Protein 2BE4 (pdb70)

CATH classification: 1.10.238.10 (+2 more: 1.10.238.10, 1.10.238.10)

InterPro domains:
  IPR002048 EF-hand domain [PF13202] (250-263)
  IPR002048 EF-hand domain [PF13499] (15-83)
  IPR002048 EF-hand domain [PF13499] (107-173)
  IPR002048 EF-hand domain [PS50222] (8-43)
  IPR002048 EF-hand domain [PS50222] (101-136)
  IPR002048 EF-hand domain [PS50222] (145-180)
  IPR002048 EF-hand domain [PS50222] (193-228)
  IPR002048 EF-hand domain [SM00054] (12-40)
  IPR002048 EF-hand domain [SM00054] (105-133)
  IPR002048 EF-hand domain [SM00054] (149-177)
  IPR002048 EF-hand domain [SM00054] (197-225)
  IPR002048 EF-hand domain [SM00054] (240-269)
  IPR011992 EF-hand domain pair [SSF47473] (11-181)
  IPR011992 EF-hand domain pair [SSF47473] (183-265)
  IPR018247 EF-Hand 1, calcium-binding site [PS00018] (21-33)
  IPR018247 EF-Hand 1, calcium-binding site [PS00018] (114-126)
  IPR018247 EF-Hand 1, calcium-binding site [PS00018] (158-170)
  IPR018247 EF-Hand 1, calcium-binding site [PS00018] (206-218)
  IPR018247 EF-Hand 1, calcium-binding site [PS00018] (250-262)
  IPR035798 Secretagogin, EF-hand domain [cd16178] (13-269)

Secondary structure (DSSP, 8-state):
----PPPHHHHHHHHHHH-TT--SEEEGGGHHHHHH--TTTSTTS---HHHHHHHHHH--HHHHT--SEEEHHHHH----HHHHHHHHHHHHS----TTT--HHHHH-TT--SEEEGGGHHHHHHHHHHHTT----HHHHHHHHH---S-SS-SSEEEHHHHGGGS--SS-SSTT---HHHHHHHHHHHHHHHHHH-TT--SEEETHHHHHHHH---SSSS--HHHHHHHHHHHHHHH--TT-EEEHHHHHHHTT-----

Nearest PDB structures (foldseek):
  2q4u-assembly1_A  TM=9.893E-01  e=2.284E-36  Danio rerio
  8bav-assembly2_C  TM=3.144E-01  e=1.930E-22  Homo sapiens
  8ban-assembly1_D  TM=3.054E-01  e=3.529E-20  Mus musculus
  8ban-assembly2_C  TM=3.093E-01  e=1.085E-19  Mus musculus
  6fie-assembly1_B  TM=4.957E-01  e=8.965E-12  Homo sapiens

Sequence (260 aa):
SAFANLDAAGFLQIWQHFDADDNGYIEGKELDDFFRHLKKLQPKDKITDERVQQIKKSFSAYDATFDGRLQIEELANILPQEENFLLIFRREAPLDNSVEFKIWRKYDADSSGYISAAELKNFLKDLFLQHKKKIPPNKLDEYTDAKIFDKNKDGRLDLNDLARILALQENFLLQFKDASSQVERKRDFEKIFAHYDVSRTGALEGPEVDGFVKDELVRPSISGGDLDKFRECLLTHCDNKDGKIQKSELALCLGLKHKP

GO terms:
  GO:0021522 spinal cord motor neuron differentiation (P, IMP)
  GO:0007420 brain development (P, IMP)

Solvent-accessible surface area: 15066 Å² total

Radius of gyration: 20.5 Å; Cα contacts (8 Å, |Δi|>4): 268; chains: 1; bounding box: 49×47×47 Å

Structure (mmCIF, N/CA/C/O backbone):
data_2BE4
#
_entry.id   2BE4
#
_cell.length_a   47.884
_cell.length_b   52.748
_cell.length_c   114.364
_cell.angle_alpha   90.00
_cell.angle_beta   90.00
_cell.angle_gamma   90.00
#
_symmetry.space_group_name_H-M   'P 21 21 21'
#
loop_
_entity.id
_entity.type
_entity.pdbx_description
1 polymer 'hypothetical protein LOC449832'
2 water water
#
loop_
_atom_site.group_PDB
_atom_site.id
_atom_site.type_symbol
_atom_site.label_atom_id
_atom_site.label_alt_id
_atom_site.label_comp_id
_atom_site.label_asym_id
_atom_site.label_entity_id
_atom_site.label_seq_id
_atom_site.pdbx_PDB_ins_code
_atom_site.Cartn_x
_atom_site.Cartn_y
_atom_site.Cartn_z
_atom_site.occupancy
_atom_site.B_iso_or_equiv
_atom_site.auth_seq_id
_atom_site.auth_comp_id
_atom_site.auth_asym_id
_atom_site.auth_atom_id
_atom_site.pdbx_PDB_model_num
ATOM 1 N N . SER A 1 3 ? -6.862 5.176 20.364 1.00 52.45 3 SER A N 1
ATOM 2 C CA . SER A 1 3 ? -6.339 4.345 19.228 1.00 50.46 3 SER A CA 1
ATOM 3 C C . SER A 1 3 ? -6.036 2.890 19.627 1.00 47.88 3 SER A C 1
ATOM 4 O O . SER A 1 3 ? -6.575 1.964 19.032 1.00 44.93 3 SER A O 1
ATOM 7 N N . ALA A 1 4 ? -5.157 2.689 20.612 1.00 46.90 4 ALA A N 1
ATOM 8 C CA . ALA A 1 4 ? -4.850 1.332 21.085 1.00 45.00 4 ALA A CA 1
ATOM 9 C C . ALA A 1 4 ? -6.077 0.651 21.717 1.00 43.19 4 ALA A C 1
ATOM 10 O O . ALA A 1 4 ? -6.996 1.323 22.252 1.00 41.90 4 ALA A O 1
ATOM 12 N N . PHE A 1 5 ? -6.096 -0.679 21.616 1.00 40.63 5 PHE A N 1
ATOM 13 C CA . PHE A 1 5 ? -7.090 -1.465 22.283 1.00 40.00 5 PHE A CA 1
ATOM 14 C C . PHE A 1 5 ? -6.973 -1.294 23.804 1.00 41.74 5 PHE A C 1
ATOM 15 O O . PHE A 1 5 ? -5.886 -1.328 24.356 1.00 40.85 5 PHE A O 1
ATOM 23 N N . ALA A 1 6 ? -8.108 -1.140 24.470 1.00 42.84 6 ALA A N 1
ATOM 24 C CA . ALA A 1 6 ? -8.139 -1.089 25.928 1.00 42.42 6 ALA A CA 1
ATOM 25 C C . ALA A 1 6 ? -9.274 -1.982 26.446 1.00 38.81 6 ALA A C 1
ATOM 26 O O . ALA A 1 6 ? -10.355 -1.999 25.894 1.00 39.12 6 ALA A O 1
ATOM 28 N N . ASN A 1 7 ? -8.991 -2.793 27.446 1.00 40.28 7 ASN A N 1
ATOM 29 C CA . ASN A 1 7 ? -10.060 -3.511 28.170 1.00 41.46 7 ASN A CA 1
ATOM 30 C C . ASN A 1 7 ? -10.527 -2.717 29.381 1.00 35.46 7 ASN A C 1
ATOM 31 O O . ASN A 1 7 ? -9.774 -2.010 29.963 1.00 31.43 7 ASN A O 1
ATOM 36 N N . LEU A 1 8 ? -11.798 -2.835 29.699 1.00 36.74 8 LEU A N 1
ATOM 37 C CA . LEU A 1 8 ? -12.356 -2.412 30.972 1.00 36.74 8 LEU A CA 1
ATOM 38 C C . LEU A 1 8 ? -11.554 -3.023 32.136 1.00 35.42 8 LEU A C 1
ATOM 39 O O . LEU A 1 8 ? -11.104 -4.166 32.071 1.00 37.64 8 LEU A O 1
ATOM 44 N N . ASP A 1 9 ? -11.257 -2.226 33.149 1.00 34.57 9 ASP A N 1
ATOM 45 C CA . ASP A 1 9 ? -10.772 -2.764 34.379 1.00 31.16 9 ASP A CA 1
ATOM 46 C C . ASP A 1 9 ? -11.993 -2.986 35.318 1.00 32.86 9 ASP A C 1
ATOM 47 O O . ASP A 1 9 ? -13.136 -2.621 34.981 1.00 32.99 9 ASP A O 1
ATOM 52 N N . ALA A 1 10 ? -11.771 -3.615 36.475 1.00 33.67 10 ALA A N 1
ATOM 53 C CA . ALA A 1 10 ? -12.852 -3.905 37.445 1.00 33.91 10 ALA A CA 1
ATOM 54 C C . ALA A 1 10 ? -13.526 -2.611 37.919 1.00 31.76 10 ALA A C 1
ATOM 55 O O . ALA A 1 10 ? -14.725 -2.535 38.020 1.00 31.31 10 ALA A O 1
ATOM 57 N N . ALA A 1 11 ? -12.744 -1.584 38.192 1.00 32.06 11 ALA A N 1
ATOM 58 C CA . ALA A 1 11 ? -13.326 -0.300 38.607 1.00 32.83 11 ALA A CA 1
ATOM 59 C C . ALA A 1 11 ? -14.330 0.251 37.581 1.00 31.34 11 ALA A C 1
ATOM 60 O O . ALA A 1 11 ? -15.476 0.591 37.917 1.00 30.16 11 ALA A O 1
ATOM 62 N N . GLY A 1 12 ? -13.906 0.322 36.328 1.00 29.60 12 GLY A N 1
ATOM 63 C CA . GLY A 1 12 ? -14.791 0.789 35.260 1.00 29.93 12 GLY A CA 1
ATOM 64 C C . GLY A 1 12 ? -15.985 -0.101 35.001 1.00 31.18 12 GLY A C 1
ATOM 65 O O . GLY A 1 12 ? -17.089 0.379 34.760 1.00 33.75 12 GLY A O 1
ATOM 66 N N . PHE A 1 13 ? -15.776 -1.418 35.007 1.00 31.34 13 PHE A N 1
ATOM 67 C CA . PHE A 1 13 ? -16.869 -2.370 34.900 1.00 31.64 13 PHE A CA 1
ATOM 68 C C . PHE A 1 13 ? -17.923 -2.109 35.988 1.00 32.05 13 PHE A C 1
ATOM 69 O O . PHE A 1 13 ? -19.162 -2.079 35.699 1.00 32.50 13 PHE A O 1
ATOM 77 N N . LEU A 1 14 ? -17.466 -1.969 37.242 1.00 30.41 14 LEU A N 1
ATOM 78 C CA . LEU A 1 14 ? -18.414 -1.687 38.326 1.00 31.78 14 LEU A CA 1
ATOM 79 C C . LEU A 1 14 ? -19.167 -0.350 38.214 1.00 33.87 14 LEU A C 1
ATOM 80 O O . LEU A 1 14 ? -20.357 -0.281 38.558 1.00 32.93 14 LEU A O 1
ATOM 85 N N . GLN A 1 15 ? -18.483 0.710 37.784 1.00 35.95 15 GLN A N 1
ATOM 86 C CA . GLN A 1 15 ? -19.150 2.025 37.504 1.00 38.07 15 GLN A CA 1
ATOM 87 C C . GLN A 1 15 ? -20.310 1.884 36.541 1.00 35.20 15 GLN A C 1
ATOM 88 O O . GLN A 1 15 ? -21.409 2.393 36.803 1.00 36.12 15 GLN A O 1
ATOM 94 N N . ILE A 1 16 ? -20.084 1.149 35.457 1.00 34.37 16 ILE A N 1
ATOM 95 C CA . ILE A 1 16 ? -21.150 0.879 34.477 1.00 33.74 16 ILE A CA 1
ATOM 96 C C . ILE A 1 16 ? -22.221 -0.041 35.024 1.00 33.42 16 ILE A C 1
ATOM 97 O O . ILE A 1 16 ? -23.389 0.243 34.837 1.00 32.83 16 ILE A O 1
ATOM 102 N N . TRP A 1 17 ? -21.813 -1.165 35.640 1.00 33.06 17 TRP A N 1
ATOM 103 C CA . TRP A 1 17 ? -22.729 -2.122 36.245 1.00 34.64 17 TRP A CA 1
ATOM 104 C C . TRP A 1 17 ? -23.746 -1.479 37.185 1.00 35.01 17 TRP A C 1
ATOM 105 O O . TRP A 1 17 ? -24.933 -1.798 37.155 1.00 35.50 17 TRP A O 1
ATOM 116 N N . GLN A 1 18 ? -23.279 -0.537 37.990 1.00 36.91 18 GLN A N 1
ATOM 117 C CA . GLN A 1 18 ? -24.093 0.157 38.981 1.00 37.62 18 GLN A CA 1
ATOM 118 C C . GLN A 1 18 ? -25.193 0.992 38.375 1.00 38.19 18 GLN A C 1
ATOM 119 O O . GLN A 1 18 ? -26.236 1.214 39.009 1.00 38.31 18 GLN A O 1
ATOM 125 N N . HIS A 1 19 ? -24.97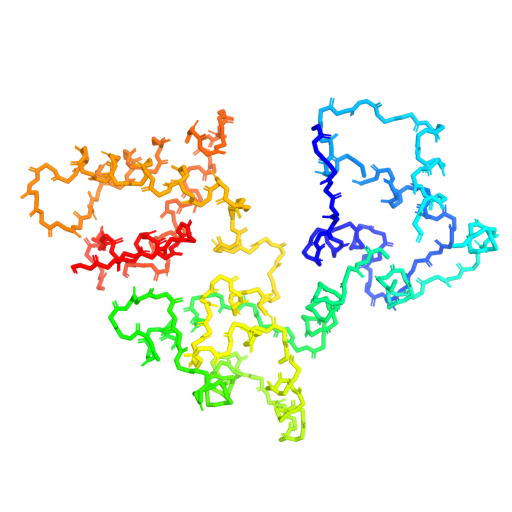6 1.413 37.131 1.00 37.14 19 HIS A N 1
ATOM 126 C CA . HIS A 1 19 ? -25.928 2.249 36.436 1.00 35.27 19 HIS A CA 1
ATOM 127 C C . HIS A 1 19 ? -27.119 1.370 36.105 1.00 36.63 19 HIS A C 1
ATOM 128 O O . HIS A 1 19 ? -28.260 1.768 36.263 1.00 40.03 19 HIS A O 1
ATOM 135 N N . PHE A 1 20 ? -26.834 0.136 35.710 1.00 36.89 20 PHE A N 1
ATOM 136 C CA . PHE A 1 20 ? -27.853 -0.844 35.344 1.00 35.48 20 PHE A CA 1
ATOM 137 C C . PHE A 1 20 ? -28.452 -1.633 36.521 1.00 35.86 20 PHE A C 1
ATOM 138 O O . PHE A 1 20 ? -29.567 -2.125 36.429 1.00 38.14 20 PHE A O 1
ATOM 146 N N . ASP A 1 21 ? -27.702 -1.783 37.606 1.00 35.38 21 ASP A N 1
ATOM 147 C CA . ASP A 1 21 ? -28.135 -2.601 38.729 1.00 34.67 21 ASP A CA 1
ATOM 148 C C . ASP A 1 21 ? -28.036 -1.705 39.967 1.00 36.04 21 ASP A C 1
ATOM 149 O O . ASP A 1 21 ? -27.259 -1.965 40.872 1.00 34.71 21 ASP A O 1
ATOM 154 N N . ALA A 1 22 ? -28.835 -0.636 39.983 1.00 37.89 22 ALA A N 1
ATOM 155 C CA . ALA A 1 22 ? -28.802 0.340 41.079 1.00 40.21 22 ALA A CA 1
ATOM 156 C C . ALA A 1 22 ? -29.113 -0.249 42.464 1.00 42.49 22 ALA A C 1
ATOM 157 O O . ALA A 1 22 ? -28.569 0.212 43.463 1.00 41.46 22 ALA A O 1
ATOM 159 N N . ASP A 1 23 ? -29.973 -1.276 42.510 1.00 43.08 23 ASP A N 1
ATOM 160 C CA . ASP A 1 23 ? -30.337 -1.953 43.756 1.00 41.72 23 ASP A CA 1
ATOM 161 C C . ASP A 1 23 ? -29.374 -3.055 44.174 1.00 39.53 23 ASP A C 1
ATOM 162 O O . ASP A 1 23 ? -29.609 -3.731 45.161 1.00 38.22 23 ASP A O 1
ATOM 167 N N . ASP A 1 24 ? -28.289 -3.222 43.428 1.00 38.55 24 ASP A N 1
ATOM 168 C CA . ASP A 1 24 ? -27.321 -4.285 43.671 1.00 38.78 24 ASP A CA 1
ATOM 169 C C . ASP A 1 24 ? -27.972 -5.656 43.823 1.00 38.75 24 ASP A C 1
ATOM 170 O O . ASP A 1 24 ? -27.704 -6.412 44.769 1.00 36.57 24 ASP A O 1
ATOM 175 N N . ASN A 1 25 ? -28.870 -5.978 42.884 1.00 38.64 25 ASN A N 1
ATOM 176 C CA . ASN A 1 25 ? -29.433 -7.318 42.820 1.00 35.44 25 ASN A CA 1
ATOM 177 C C . ASN A 1 25 ? -28.344 -8.331 42.400 1.00 32.51 25 ASN A C 1
ATOM 178 O O . ASN A 1 25 ? -28.495 -9.502 42.616 1.00 29.27 25 ASN A O 1
ATOM 183 N N . GLY A 1 26 ? -27.244 -7.879 41.794 1.00 34.02 26 GLY A N 1
ATOM 184 C CA . GLY A 1 26 ? -26.236 -8.826 41.278 1.00 33.34 26 GLY A CA 1
ATOM 185 C C . GLY A 1 26 ? -26.479 -9.416 39.879 1.00 33.89 26 GLY A C 1
ATOM 186 O O . GLY A 1 26 ? -25.781 -10.350 39.472 1.00 33.77 26 GLY A O 1
ATOM 187 N N . TYR A 1 27 ? -27.487 -8.897 39.172 1.00 33.55 27 TYR A N 1
ATOM 188 C CA . TYR A 1 27 ? -27.776 -9.261 37.789 1.00 32.95 27 TYR A CA 1
ATOM 189 C C . TYR A 1 27 ? -28.264 -8.054 37.031 1.00 34.40 27 TYR A C 1
ATOM 190 O O . TYR A 1 27 ? -28.680 -7.053 37.650 1.00 33.51 27 TYR A O 1
ATOM 199 N N . ILE A 1 28 ? -28.192 -8.169 35.698 1.00 32.62 28 ILE A N 1
ATOM 200 C CA . ILE A 1 28 ? -28.898 -7.288 34.757 1.00 36.67 28 ILE A CA 1
ATOM 201 C C . ILE A 1 28 ? -29.697 -8.172 33.757 1.00 36.94 28 ILE A C 1
ATOM 202 O O . ILE A 1 28 ? -29.499 -9.382 33.694 1.00 33.42 28 ILE A O 1
ATOM 207 N N . GLU A 1 29 ? -30.642 -7.579 33.038 1.00 38.88 29 GLU A N 1
ATOM 208 C CA . GLU A 1 29 ? -31.443 -8.350 32.108 1.00 41.03 29 GLU A CA 1
ATOM 209 C C . GLU A 1 29 ? -30.672 -8.340 30.799 1.00 40.04 29 GLU A C 1
ATOM 210 O O . GLU A 1 29 ? -29.910 -7.405 30.531 1.00 37.02 29 GLU A O 1
ATOM 216 N N . GLY A 1 30 ? -30.822 -9.400 30.007 1.00 40.70 30 GLY A N 1
ATOM 217 C CA . GLY A 1 30 ? -30.081 -9.510 28.753 1.00 40.19 30 GLY A CA 1
ATOM 218 C C . GLY A 1 30 ? -30.400 -8.364 27.805 1.00 40.87 30 GLY A C 1
ATOM 219 O O . GLY A 1 30 ? -29.548 -7.980 27.021 1.00 42.00 30 GLY A O 1
ATOM 220 N N . LYS A 1 31 ? -31.608 -7.804 27.881 1.00 39.49 31 LYS A N 1
ATOM 221 C CA . LYS A 1 31 ? -31.960 -6.631 27.059 1.00 41.27 31 LYS A CA 1
ATOM 222 C C . LYS A 1 31 ? -31.064 -5.374 27.216 1.00 40.92 31 LYS A C 1
ATOM 223 O O . LYS A 1 31 ? -30.959 -4.558 26.284 1.00 39.71 31 LYS A O 1
ATOM 229 N N . GLU A 1 32 ? -30.468 -5.208 28.403 1.00 39.89 32 GLU A N 1
ATOM 230 C CA . GLU A 1 32 ? -29.618 -4.056 28.773 1.00 41.10 32 GLU A CA 1
ATOM 231 C C . GLU A 1 32 ? -28.196 -4.245 28.299 1.00 39.59 32 GLU A C 1
ATOM 232 O O . GLU A 1 32 ? -27.330 -3.403 28.540 1.00 38.65 32 GLU A O 1
ATOM 238 N N . LEU A 1 33 ? -27.955 -5.372 27.644 1.00 38.99 33 LEU A N 1
ATOM 239 C CA . LEU A 1 33 ? -26.606 -5.742 27.295 1.00 40.89 33 LEU A CA 1
ATOM 240 C C . LEU A 1 33 ? -26.035 -4.858 26.168 1.00 37.85 33 LEU A C 1
ATOM 241 O O . LEU A 1 33 ? -24.881 -4.474 26.239 1.00 38.42 33 LEU A O 1
ATOM 246 N N . ASP A 1 34 ? -26.841 -4.497 25.180 1.00 36.09 34 ASP A N 1
ATOM 247 C CA . ASP A 1 34 ? -26.403 -3.529 24.157 1.00 38.71 34 ASP A CA 1
ATOM 248 C C . ASP A 1 34 ? -25.913 -2.202 24.807 1.00 39.55 34 ASP A C 1
ATOM 249 O O . ASP A 1 34 ? -24.807 -1.705 24.516 1.00 39.14 34 ASP A O 1
ATOM 254 N N . ASP A 1 35 ? -26.753 -1.649 25.683 1.00 37.00 35 ASP A N 1
ATOM 255 C CA . ASP A 1 35 ? -26.464 -0.397 26.350 1.00 36.59 35 ASP A CA 1
ATOM 256 C C . ASP A 1 35 ? -25.229 -0.514 27.254 1.00 35.68 35 ASP A C 1
ATOM 257 O O . ASP A 1 35 ? -24.461 0.442 27.360 1.00 36.30 35 ASP A O 1
ATOM 262 N N . PHE A 1 36 ? -25.010 -1.684 27.861 1.00 32.51 36 PHE A N 1
ATOM 263 C CA . PHE A 1 36 ? -23.847 -1.896 28.708 1.00 34.74 36 PHE A CA 1
ATOM 264 C C . PHE A 1 36 ? -22.588 -1.735 27.855 1.00 35.45 36 PHE A C 1
ATOM 265 O O . PHE A 1 36 ? -21.624 -1.071 28.278 1.00 35.00 36 PHE A O 1
ATOM 273 N N . PHE A 1 37 ? -22.616 -2.338 26.656 1.00 33.07 37 PHE A N 1
ATOM 274 C CA . PHE A 1 37 ? -21.505 -2.224 25.697 1.00 35.71 37 PHE A CA 1
ATOM 275 C C . PHE A 1 37 ? -21.294 -0.805 25.132 1.00 34.77 37 PHE A C 1
ATOM 276 O O . PHE A 1 37 ? -20.171 -0.401 24.887 1.00 33.60 37 PHE A O 1
ATOM 284 N N . ARG A 1 38 ? -22.387 -0.076 24.943 1.00 35.52 38 ARG A N 1
ATOM 285 C CA . ARG A 1 38 ? -22.339 1.303 24.485 1.00 36.91 38 ARG A CA 1
ATOM 286 C C . ARG A 1 38 ? -21.668 2.183 25.536 1.00 35.11 38 ARG A C 1
ATOM 287 O O . ARG A 1 38 ? -20.816 3.001 25.196 1.00 34.03 38 ARG A O 1
ATOM 295 N N . HIS A 1 39 ? -22.065 2.023 26.798 1.00 34.71 39 HIS A N 1
ATOM 296 C CA . HIS A 1 39 ? -21.360 2.666 27.924 1.00 36.03 39 HIS A CA 1
ATOM 297 C C . HIS A 1 39 ? -19.890 2.325 27.963 1.00 34.87 39 HIS A C 1
ATOM 298 O O . HIS A 1 39 ? -19.073 3.175 28.209 1.00 36.45 39 HIS A O 1
ATOM 313 N N . LEU A 1 41 ? -17.824 1.297 25.521 1.00 34.93 41 LEU A N 1
ATOM 314 C CA . LEU A 1 41 ? -17.163 2.010 24.408 1.00 36.55 41 LEU A CA 1
ATOM 315 C C . LEU A 1 41 ? -16.968 3.521 24.639 1.00 37.59 41 LEU A C 1
ATOM 316 O O . LEU A 1 41 ? -15.926 4.095 24.276 1.00 37.52 41 LEU A O 1
ATOM 321 N N . LYS A 1 42 ? -17.970 4.180 25.227 1.00 36.45 42 LYS A N 1
ATOM 322 C CA . LYS A 1 42 ? -17.847 5.587 25.563 1.00 35.94 42 LYS A CA 1
ATOM 323 C C . LYS A 1 42 ? -16.777 5.795 26.661 1.00 36.71 42 LYS A C 1
ATOM 324 O O . LYS A 1 42 ? -16.028 6.754 26.613 1.00 37.24 42 LYS A O 1
ATOM 330 N N . LYS A 1 43 ? -16.706 4.896 27.640 1.00 37.40 43 LYS A N 1
ATOM 331 C CA . LYS A 1 43 ? -15.695 4.973 28.695 1.00 38.71 43 LYS A CA 1
ATOM 332 C C . LYS A 1 43 ? -14.262 4.769 28.158 1.00 38.81 43 LYS A C 1
ATOM 333 O O . LYS A 1 43 ? -13.352 5.542 28.488 1.00 38.16 43 LYS A O 1
ATOM 339 N N . LEU A 1 44 ? -14.070 3.744 27.329 1.00 36.04 44 LEU A N 1
ATOM 340 C CA . LEU A 1 44 ? -12.742 3.384 26.819 1.00 36.42 44 LEU A CA 1
ATOM 341 C C . LEU A 1 44 ? -12.268 4.211 25.637 1.00 37.49 44 LEU A C 1
ATOM 342 O O . LEU A 1 44 ? -11.046 4.445 25.467 1.00 37.07 44 LEU A O 1
ATOM 347 N N . GLN A 1 45 ? -13.222 4.599 24.783 1.00 36.19 45 GLN A N 1
ATOM 348 C CA . GLN A 1 45 ? -12.922 5.364 23.572 1.00 37.53 45 GLN A CA 1
ATOM 349 C C . GLN A 1 45 ? -13.754 6.649 23.568 1.00 37.17 45 GLN A C 1
ATOM 350 O O . GLN A 1 45 ? -14.632 6.822 22.719 1.00 36.42 45 GLN A O 1
ATOM 356 N N . PRO A 1 46 ? -13.462 7.541 24.527 1.00 37.14 46 PRO A N 1
ATOM 357 C CA . PRO A 1 46 ? -14.205 8.758 24.883 1.00 39.70 46 PRO A CA 1
ATOM 358 C C . PRO A 1 46 ? -14.454 9.710 23.729 1.00 41.38 46 PRO A C 1
ATOM 359 O O . PRO A 1 46 ? -15.429 10.449 23.791 1.00 41.65 46 PRO A O 1
ATOM 363 N N . LYS A 1 47 ? -13.571 9.712 22.719 1.00 41.71 47 LYS A N 1
ATOM 364 C CA . LYS A 1 47 ? -13.679 10.628 21.587 1.00 41.90 47 LYS A CA 1
ATOM 365 C C . LYS A 1 47 ? -14.217 9.904 20.354 1.00 42.09 47 LYS A C 1
ATOM 366 O O . LYS A 1 47 ? -14.268 10.469 19.279 1.00 42.41 47 LYS A O 1
ATOM 372 N N . ASP A 1 48 ? -14.610 8.656 20.499 1.00 42.61 48 ASP A N 1
ATOM 373 C CA . ASP A 1 48 ? -15.138 7.933 19.347 1.00 44.42 48 ASP A CA 1
ATOM 374 C C . ASP A 1 48 ? -16.626 8.158 19.281 1.00 43.89 48 ASP A C 1
ATOM 375 O O . ASP A 1 48 ? -17.275 8.271 20.321 1.00 43.80 48 ASP A O 1
ATOM 380 N N . LYS A 1 49 ? -17.154 8.222 18.065 1.00 43.81 49 LYS A N 1
ATOM 381 C CA . LYS A 1 49 ? -18.587 8.333 17.837 1.00 44.18 49 LYS A CA 1
ATOM 382 C C . LYS A 1 49 ? -19.116 6.911 17.658 1.00 45.40 49 LYS A C 1
ATOM 383 O O . LYS A 1 49 ? -18.861 6.287 16.648 1.00 47.41 49 LYS A O 1
ATOM 389 N N . ILE A 1 50 ? -19.838 6.418 18.655 1.00 46.19 50 ILE A N 1
ATOM 390 C CA . ILE A 1 50 ? -20.265 4.999 18.759 1.00 46.88 50 ILE A CA 1
ATOM 391 C C . ILE A 1 50 ? -21.584 4.790 18.004 1.00 45.56 50 ILE A C 1
ATOM 392 O O . ILE A 1 50 ? -22.556 5.469 18.320 1.00 48.66 50 ILE A O 1
ATOM 397 N N . THR A 1 51 ? -21.635 3.899 17.008 1.00 40.83 51 THR A N 1
ATOM 398 C CA . THR A 1 51 ? -22.891 3.652 16.260 1.00 36.54 51 THR A CA 1
ATOM 399 C C . THR A 1 51 ? -23.511 2.362 16.782 1.00 36.41 51 THR A C 1
ATOM 400 O O . THR A 1 51 ? -22.878 1.637 17.522 1.00 34.22 51 THR A O 1
ATOM 404 N N . ASP A 1 52 ? -24.732 2.059 16.348 1.00 36.44 52 ASP A N 1
ATOM 405 C CA . ASP A 1 52 ? -25.402 0.809 16.741 1.00 36.04 52 ASP A CA 1
ATOM 406 C C . ASP A 1 52 ? -24.615 -0.373 16.228 1.00 32.87 52 ASP A C 1
ATOM 407 O O . ASP A 1 52 ? -24.385 -1.308 16.953 1.00 29.61 52 ASP A O 1
ATOM 412 N N . GLU A 1 53 ? -24.189 -0.306 14.974 1.00 33.76 53 GLU A N 1
ATOM 413 C CA . GLU A 1 53 ? -23.455 -1.390 14.327 1.00 33.51 53 GLU A CA 1
ATOM 414 C C . GLU A 1 53 ? -22.134 -1.698 15.038 1.00 32.55 53 GLU A C 1
ATOM 415 O O . GLU A 1 53 ? -21.753 -2.851 15.187 1.00 32.36 53 GLU A O 1
ATOM 421 N N . ARG A 1 54 ? -21.410 -0.661 15.443 1.00 31.82 54 ARG A N 1
ATOM 422 C CA . ARG A 1 54 ? -20.224 -0.842 16.270 1.00 31.04 54 ARG A CA 1
ATOM 423 C C . ARG A 1 54 ? -20.524 -1.535 17.641 1.00 30.83 54 ARG A C 1
ATOM 424 O O . ARG A 1 54 ? -19.757 -2.368 18.108 1.00 29.61 54 ARG A O 1
ATOM 432 N N . VAL A 1 55 ? -21.631 -1.177 18.300 1.00 31.44 55 VAL A N 1
ATOM 433 C CA . VAL A 1 55 ? -21.964 -1.798 19.594 1.00 30.31 55 VAL A CA 1
ATOM 434 C C . VAL A 1 55 ? -22.191 -3.292 19.354 1.00 30.06 55 VAL A C 1
ATOM 435 O O . VAL A 1 55 ? -21.699 -4.102 20.105 1.00 32.50 55 VAL A O 1
ATOM 439 N N . GLN A 1 56 ? -22.929 -3.670 18.301 1.00 31.25 56 GLN A N 1
ATOM 440 C CA . GLN A 1 56 ? -23.122 -5.113 17.962 1.00 30.81 56 GLN A CA 1
ATOM 441 C C . GLN A 1 56 ? -21.819 -5.867 17.660 1.00 29.85 56 GLN A C 1
ATOM 442 O O . GLN A 1 56 ? -21.594 -6.999 18.125 1.00 31.50 56 GLN A O 1
ATOM 448 N N . GLN A 1 57 ? -20.961 -5.254 16.861 1.00 30.41 57 GLN A N 1
ATOM 449 C CA . GLN A 1 57 ? -19.717 -5.886 16.450 1.00 29.45 57 GLN A CA 1
ATOM 450 C C . GLN A 1 57 ? -18.820 -6.078 17.711 1.00 31.08 57 GLN A C 1
ATOM 451 O O . GLN A 1 57 ? -18.184 -7.120 17.876 1.00 28.86 57 GLN A O 1
ATOM 457 N N . ILE A 1 58 ? -18.804 -5.094 18.615 1.00 32.79 58 ILE A N 1
ATOM 458 C CA . ILE A 1 58 ? -17.897 -5.189 19.755 1.00 33.69 58 ILE A CA 1
ATOM 459 C C . ILE A 1 58 ? -18.489 -6.164 20.772 1.00 33.71 58 ILE A C 1
ATOM 460 O O . ILE A 1 58 ? -17.759 -7.015 21.304 1.00 32.12 58 ILE A O 1
ATOM 465 N N . LYS A 1 59 ? -19.803 -6.072 20.983 1.00 33.98 59 LYS A N 1
ATOM 466 C CA . LYS A 1 59 ? -20.495 -7.038 21.820 1.00 33.71 59 LYS A CA 1
ATOM 467 C C . LYS A 1 59 ? -20.245 -8.484 21.405 1.00 32.16 59 LYS A C 1
ATOM 468 O O . LYS A 1 59 ? -19.889 -9.347 22.263 1.00 34.63 59 LYS A O 1
ATOM 474 N N . LYS A 1 60 ? -20.444 -8.790 20.117 1.00 32.44 60 LYS A N 1
ATOM 475 C CA . LYS A 1 60 ? -20.107 -10.117 19.591 1.00 32.34 60 LYS A CA 1
ATOM 476 C C . LYS A 1 60 ? -18.652 -10.531 19.737 1.00 33.68 60 LYS A C 1
ATOM 477 O O . LYS A 1 60 ? -18.369 -11.720 19.890 1.00 33.58 60 LYS A O 1
ATOM 483 N N . SER A 1 61 ? -17.729 -9.577 19.714 1.00 34.56 61 SER A N 1
ATOM 484 C CA . SER A 1 61 ? -16.298 -9.893 19.926 1.00 36.37 61 SER A CA 1
ATOM 485 C C . SER A 1 61 ? -15.964 -10.374 21.343 1.00 38.65 61 SER A C 1
ATOM 486 O O . SER A 1 61 ? -14.913 -11.017 21.529 1.00 40.74 61 SER A O 1
ATOM 489 N N . PHE A 1 62 ? -16.857 -10.122 22.317 1.00 38.69 62 PHE A N 1
ATOM 490 C CA . PHE A 1 62 ? -16.609 -10.481 23.744 1.00 38.95 62 PHE A CA 1
ATOM 491 C C . PHE A 1 62 ? -17.228 -11.801 24.223 1.00 40.80 62 PHE A C 1
ATOM 492 O O . PHE A 1 62 ? -16.906 -12.307 25.309 1.00 40.88 62 PHE A O 1
ATOM 508 N N . SER A 1 64 ? -19.364 -15.809 22.940 1.00 40.23 64 SER A N 1
ATOM 509 C CA . SER A 1 64 ? -19.682 -16.770 21.893 1.00 40.01 64 SER A CA 1
ATOM 510 C C . SER A 1 64 ? -20.884 -16.271 21.066 1.00 38.90 64 SER A C 1
ATOM 511 O O . SER A 1 64 ? -21.659 -15.416 21.535 1.00 38.04 64 SER A O 1
ATOM 514 N N . ALA A 1 65 ? -21.018 -16.793 19.848 1.00 38.68 65 ALA A N 1
ATOM 515 C CA . ALA A 1 65 ? -22.222 -16.616 19.024 1.00 40.46 65 ALA A CA 1
ATOM 516 C C . ALA A 1 65 ? -23.493 -16.806 19.877 1.00 41.84 65 ALA A C 1
ATOM 517 O O . ALA A 1 65 ? -24.281 -15.870 20.105 1.00 41.73 65 ALA A O 1
ATOM 519 N N . TYR A 1 66 ? -23.640 -18.028 20.376 1.00 42.62 66 TYR A N 1
ATOM 520 C CA . TYR A 1 66 ? -24.696 -18.413 21.295 1.00 42.01 66 TYR A CA 1
ATOM 521 C C . TYR A 1 66 ? -24.945 -17.396 22.439 1.00 42.68 66 TYR A C 1
ATOM 522 O O . TYR A 1 66 ? -26.083 -17.018 22.672 1.00 43.88 66 TYR A O 1
ATOM 531 N N . ASP A 1 67 ? -23.906 -16.935 23.135 1.00 44.08 67 ASP A N 1
ATOM 532 C CA . ASP A 1 67 ? -24.099 -15.956 24.226 1.00 46.29 67 ASP A CA 1
ATOM 533 C C . ASP A 1 67 ? -24.708 -14.620 23.802 1.00 47.19 67 ASP A C 1
ATOM 534 O O . ASP A 1 67 ? -25.357 -13.940 24.611 1.00 44.69 67 ASP A O 1
ATOM 539 N N . ALA A 1 68 ? -24.445 -14.236 22.551 1.00 48.55 68 ALA A N 1
ATOM 540 C CA . ALA A 1 68 ? -24.985 -13.018 21.962 1.00 51.54 68 ALA A CA 1
ATOM 541 C C . ALA A 1 68 ? -26.518 -13.118 21.822 1.00 53.52 68 ALA A C 1
ATOM 542 O O . ALA A 1 68 ? -27.220 -12.106 21.935 1.00 55.43 68 ALA A O 1
ATOM 544 N N . THR A 1 69 ? -27.013 -14.341 21.613 1.00 53.53 69 THR A N 1
ATOM 545 C CA . THR A 1 69 ? -28.449 -14.632 21.480 1.00 55.04 69 THR A CA 1
ATOM 546 C C . THR A 1 69 ? -29.211 -14.669 22.818 1.00 55.33 69 THR A C 1
ATOM 547 O O . THR A 1 69 ? -30.440 -14.660 22.821 1.00 55.65 69 THR A O 1
ATOM 551 N N . PHE A 1 70 ? -28.488 -14.709 23.941 1.00 55.14 70 PHE A N 1
ATOM 552 C CA . PHE A 1 70 ? -29.101 -14.920 25.260 1.00 55.98 70 PHE A CA 1
ATOM 553 C C . PHE A 1 70 ? -30.048 -13.795 25.695 1.00 56.26 70 PHE A C 1
ATOM 554 O O . PHE A 1 70 ? -29.721 -12.621 25.624 1.00 55.70 70 PHE A O 1
ATOM 562 N N . ASP A 1 71 ? -31.227 -14.177 26.157 1.00 56.96 71 ASP A N 1
ATOM 563 C CA . ASP A 1 71 ? -32.233 -13.201 26.528 1.00 56.81 71 ASP A CA 1
ATOM 564 C C . ASP A 1 71 ? -32.210 -12.835 28.025 1.00 54.93 71 ASP A C 1
ATOM 565 O O . ASP A 1 71 ? -32.247 -11.656 28.359 1.00 55.52 71 ASP A O 1
ATOM 570 N N . GLY A 1 72 ? -32.163 -13.840 28.905 1.00 51.87 72 GLY A N 1
ATOM 571 C CA . GLY A 1 72 ? -32.448 -13.668 30.349 1.00 48.13 72 GLY A CA 1
ATOM 572 C C . GLY A 1 72 ? -31.455 -12.908 31.225 1.00 43.71 72 GLY A C 1
ATOM 573 O O . GLY A 1 72 ? -30.600 -12.175 30.722 1.00 44.60 72 GLY A O 1
ATOM 574 N N . ARG A 1 73 ? -31.573 -13.098 32.542 1.00 40.38 73 ARG A N 1
ATOM 575 C CA . ARG A 1 73 ? -30.708 -12.432 33.517 1.00 38.90 73 ARG A CA 1
ATOM 576 C C . ARG A 1 73 ? -29.296 -12.906 33.344 1.00 38.14 73 ARG A C 1
ATOM 577 O O . ARG A 1 73 ? -29.041 -14.119 33.230 1.00 38.68 73 ARG A O 1
ATOM 585 N N . LEU A 1 74 ? -28.400 -11.936 33.318 1.00 34.94 74 LEU A N 1
ATOM 586 C CA . LEU A 1 74 ? -26.985 -12.171 33.398 1.00 35.12 74 LEU A CA 1
ATOM 587 C C . LEU A 1 74 ? -26.497 -11.694 34.775 1.00 33.77 74 LEU A C 1
ATOM 588 O O . LEU A 1 74 ? -26.536 -10.511 35.088 1.00 32.24 74 LEU A O 1
ATOM 593 N N . GLN A 1 75 ? -26.045 -12.647 35.578 1.00 32.88 75 GLN A N 1
ATOM 594 C CA . GLN A 1 75 ? -25.416 -12.373 36.860 1.00 32.11 75 GLN A CA 1
ATOM 595 C C . GLN A 1 75 ? -24.111 -11.650 36.670 1.00 31.79 75 GLN A C 1
ATOM 596 O O . GLN A 1 75 ? -23.439 -11.859 35.657 1.00 31.41 75 GLN A O 1
ATOM 602 N N . ILE A 1 76 ? -23.730 -10.824 37.648 1.00 29.81 76 ILE A N 1
ATOM 603 C CA . ILE A 1 76 ? -22.491 -10.064 37.546 1.00 32.16 76 ILE A CA 1
ATOM 604 C C . ILE A 1 76 ? -21.288 -10.940 37.182 1.00 31.57 76 ILE A C 1
ATOM 605 O O . ILE A 1 76 ? -20.498 -10.592 36.282 1.00 30.99 76 ILE A O 1
ATOM 610 N N . GLU A 1 77 ? -21.149 -12.074 37.856 1.00 31.08 77 GLU A N 1
ATOM 611 C CA . GLU A 1 77 ? -19.997 -12.977 37.637 1.00 32.56 77 GLU A CA 1
ATOM 612 C C . GLU A 1 77 ? -19.940 -13.496 36.197 1.00 33.22 77 GLU A C 1
ATOM 613 O O . GLU A 1 77 ? -18.833 -13.692 35.644 1.00 33.29 77 GLU A O 1
ATOM 619 N N . GLU A 1 78 ? -21.124 -13.717 35.602 1.00 33.30 78 GLU A N 1
ATOM 620 C CA . GLU A 1 78 ? -21.271 -14.169 34.186 1.00 36.62 78 GLU A CA 1
ATOM 621 C C . GLU A 1 78 ? -20.771 -13.150 33.207 1.00 35.59 78 GLU A C 1
ATOM 622 O O . GLU A 1 78 ? -19.952 -13.459 32.344 1.00 34.74 78 GLU A O 1
ATOM 628 N N . LEU A 1 79 ? -21.178 -11.889 33.388 1.00 35.89 79 LEU A N 1
ATOM 629 C CA . LEU A 1 79 ? -20.714 -10.858 32.482 1.00 36.26 79 LEU A CA 1
ATOM 630 C C . LEU A 1 79 ? -19.210 -10.564 32.724 1.00 37.62 79 LEU A C 1
ATOM 631 O O . LEU A 1 79 ? -18.418 -10.353 31.781 1.00 37.21 79 LEU A O 1
ATOM 636 N N . ALA A 1 80 ? -18.808 -10.551 33.988 1.00 35.08 80 ALA A N 1
ATOM 637 C CA . ALA A 1 80 ? -17.394 -10.344 34.331 1.00 33.64 80 ALA A CA 1
ATOM 638 C C . ALA A 1 80 ? -16.477 -11.375 33.677 1.00 34.80 80 ALA A C 1
ATOM 639 O O . ALA A 1 80 ? -15.412 -11.039 33.144 1.00 34.96 80 ALA A O 1
ATOM 641 N N . ASN A 1 81 ? -16.888 -12.635 33.748 1.00 35.01 81 ASN A N 1
ATOM 642 C CA . ASN A 1 81 ? -16.198 -13.734 33.084 1.00 36.42 81 ASN A CA 1
ATOM 643 C C . ASN A 1 81 ? -16.011 -13.550 31.565 1.00 36.77 81 ASN A C 1
ATOM 644 O O . ASN A 1 81 ? -15.016 -14.005 31.025 1.00 36.82 81 ASN A O 1
ATOM 657 N N . ILE A 1 83 ? -15.979 -10.375 29.990 1.00 39.95 83 ILE A N 1
ATOM 658 C CA . ILE A 1 83 ? -15.292 -9.114 29.709 1.00 43.01 83 ILE A CA 1
ATOM 659 C C . ILE A 1 83 ? -13.955 -8.956 30.408 1.00 41.04 83 ILE A C 1
ATOM 660 O O . ILE A 1 83 ? -13.019 -8.434 29.820 1.00 42.69 83 ILE A O 1
ATOM 665 N N . LEU A 1 84 ? -13.849 -9.409 31.650 1.00 37.26 84 LEU A N 1
ATOM 666 C CA . LEU A 1 84 ? -12.655 -9.079 32.427 1.00 36.86 84 LEU A CA 1
ATOM 667 C C . LEU A 1 84 ? -11.592 -10.158 32.373 1.00 40.41 84 LEU A C 1
ATOM 668 O O . LEU A 1 84 ? -11.892 -11.340 32.477 1.00 41.86 84 LEU A O 1
ATOM 673 N N . PRO A 1 85 ? -10.330 -9.745 32.221 1.00 40.33 85 PRO A N 1
ATOM 674 C CA . PRO A 1 85 ? -9.261 -10.674 32.451 1.00 41.97 85 PRO A CA 1
ATOM 675 C C . PRO A 1 85 ? -9.253 -11.160 33.915 1.00 42.16 85 PRO A C 1
ATOM 676 O O . PRO A 1 85 ? -9.853 -10.518 34.795 1.00 40.19 85 PRO A O 1
ATOM 680 N N . GLN A 1 86 ? -8.615 -12.304 34.140 1.00 42.28 86 GLN A N 1
ATOM 681 C CA . GLN A 1 86 ? -8.534 -12.975 35.448 1.00 43.64 86 GLN A CA 1
ATOM 682 C C . GLN A 1 86 ? -8.259 -12.059 36.606 1.00 41.32 86 GLN A C 1
ATOM 683 O O . GLN A 1 86 ? -8.961 -12.091 37.611 1.00 41.57 86 GLN A O 1
ATOM 689 N N . GLU A 1 87 ? -7.216 -11.248 36.482 1.00 40.06 87 GLU A N 1
ATOM 690 C CA . GLU A 1 87 ? -6.799 -10.386 37.567 1.00 40.37 87 GLU A CA 1
ATOM 691 C C . GLU A 1 87 ? -7.893 -9.393 37.924 1.00 36.01 87 GLU A C 1
ATOM 692 O O . GLU A 1 87 ? -8.121 -9.126 39.084 1.00 34.43 87 GLU A O 1
ATOM 698 N N . GLU A 1 88 ? -8.532 -8.824 36.905 1.00 33.65 88 GLU A N 1
ATOM 699 C CA . GLU A 1 88 ? -9.531 -7.782 37.135 1.00 31.19 88 GLU A CA 1
ATOM 700 C C . GLU A 1 88 ? -10.805 -8.447 37.659 1.00 28.85 88 GLU A C 1
ATOM 701 O O . GLU A 1 88 ? -11.486 -7.914 38.539 1.00 29.11 88 GLU A O 1
ATOM 707 N N . ASN A 1 89 ? -11.079 -9.637 37.144 1.00 27.44 89 ASN A N 1
ATOM 708 C CA . ASN A 1 89 ? -12.200 -10.450 37.591 1.00 28.84 89 ASN A CA 1
ATOM 709 C C . ASN A 1 89 ? -12.069 -10.727 39.065 1.00 31.65 89 ASN A C 1
ATOM 710 O O . ASN A 1 89 ? -13.002 -10.528 39.843 1.00 30.83 89 ASN A O 1
ATOM 715 N N . PHE A 1 90 ? -10.876 -11.122 39.482 1.00 32.33 90 PHE A N 1
ATOM 716 C CA . PHE A 1 90 ? -10.671 -11.322 40.890 1.00 30.58 90 PHE A CA 1
ATOM 717 C C . PHE A 1 90 ? -10.902 -10.093 41.748 1.00 32.29 90 PHE A C 1
ATOM 718 O O . PHE A 1 90 ? -11.527 -10.155 42.841 1.00 33.36 90 PHE A O 1
ATOM 726 N N . LEU A 1 91 ? -10.359 -8.961 41.307 1.00 31.77 91 LEU A N 1
ATOM 727 C CA . LEU A 1 91 ? -10.557 -7.698 42.023 1.00 31.49 91 LEU A CA 1
ATOM 728 C C . LEU A 1 91 ? -12.039 -7.290 42.099 1.00 32.10 91 LEU A C 1
ATOM 729 O O . LEU A 1 91 ? -12.457 -6.772 43.113 1.00 33.50 91 LEU A O 1
ATOM 734 N N . LEU A 1 92 ? -12.799 -7.451 41.005 1.00 30.17 92 LEU A N 1
ATOM 735 C CA . LEU A 1 92 ? -14.230 -7.131 41.051 1.00 29.38 92 LEU A CA 1
ATOM 736 C C . LEU A 1 92 ? -14.904 -7.919 42.163 1.00 29.10 92 LEU A C 1
ATOM 737 O O . LEU A 1 92 ? -15.656 -7.349 42.983 1.00 27.86 92 LEU A O 1
ATOM 742 N N . ILE A 1 93 ? -14.673 -9.221 42.165 1.00 29.44 93 ILE A N 1
ATOM 743 C CA . ILE A 1 93 ? -15.301 -10.126 43.164 1.00 32.98 93 ILE A CA 1
ATOM 744 C C . ILE A 1 93 ? -14.873 -9.862 44.601 1.00 34.63 93 ILE A C 1
ATOM 745 O O . ILE A 1 93 ? -15.710 -9.841 45.483 1.00 34.56 93 ILE A O 1
ATOM 750 N N . PHE A 1 94 ? -13.568 -9.673 44.817 1.00 34.42 94 PHE A N 1
ATOM 751 C CA . PHE A 1 94 ? -13.013 -9.361 46.123 1.00 34.10 94 PHE A CA 1
ATOM 752 C C . PHE A 1 94 ? -13.602 -8.075 46.655 1.00 33.91 94 PHE A C 1
ATOM 753 O O . PHE A 1 94 ? -13.973 -8.016 47.826 1.00 33.74 94 PHE A O 1
ATOM 761 N N . ARG A 1 95 ? -13.689 -7.039 45.807 1.00 32.76 95 ARG A N 1
ATOM 762 C CA . ARG A 1 95 ? -14.195 -5.734 46.268 1.00 32.48 95 ARG A CA 1
ATOM 763 C C . ARG A 1 95 ? -15.671 -5.830 46.676 1.00 33.51 95 ARG A C 1
ATOM 764 O O . ARG A 1 95 ? -16.098 -5.160 47.604 1.00 31.88 95 ARG A O 1
ATOM 772 N N . ARG A 1 96 ? -16.420 -6.690 45.986 1.00 31.38 96 ARG A N 1
ATOM 773 C CA . ARG A 1 96 ? -17.820 -6.938 46.342 1.00 34.66 96 ARG A CA 1
ATOM 774 C C . ARG A 1 96 ? -17.993 -7.779 47.632 1.00 34.97 96 ARG A C 1
ATOM 775 O O . ARG A 1 96 ? -18.865 -7.505 48.440 1.00 34.69 96 ARG A O 1
ATOM 783 N N . GLU A 1 97 ? -17.151 -8.782 47.826 1.00 37.32 97 GLU A N 1
ATOM 784 C CA . GLU A 1 97 ? -17.304 -9.614 49.007 1.00 39.14 97 GLU A CA 1
ATOM 785 C C . GLU A 1 97 ? -16.583 -9.133 50.251 1.00 37.10 97 GLU A C 1
ATOM 786 O O . GLU A 1 97 ? -16.987 -9.451 51.340 1.00 38.34 97 GLU A O 1
ATOM 792 N N . ALA A 1 98 ? -15.548 -8.329 50.092 1.00 36.11 98 ALA A N 1
ATOM 793 C CA . ALA A 1 98 ? -14.809 -7.816 51.245 1.00 35.95 98 ALA A CA 1
ATOM 794 C C . ALA A 1 98 ? -14.496 -6.345 50.965 1.00 35.30 98 ALA A C 1
ATOM 795 O O . ALA A 1 98 ? -13.321 -6.010 50.708 1.00 35.42 98 ALA A O 1
ATOM 797 N N . PRO A 1 99 ? -15.536 -5.467 50.957 1.00 35.29 99 PRO A N 1
ATOM 798 C CA . PRO A 1 99 ? -15.223 -4.086 50.584 1.00 35.89 99 PRO A CA 1
ATOM 799 C C . PRO A 1 99 ? -14.342 -3.396 51.630 1.00 37.10 99 PRO A C 1
ATOM 800 O O . PRO A 1 99 ? -14.611 -3.460 52.833 1.00 36.94 99 PRO A O 1
ATOM 804 N N . LEU A 1 100 ? -13.250 -2.807 51.139 1.00 36.74 100 LEU A N 1
ATOM 805 C CA . LEU A 1 100 ? -12.314 -2.046 51.923 1.00 36.13 100 LEU A CA 1
ATOM 806 C C . LEU A 1 100 ? -12.291 -0.629 51.322 1.00 35.60 100 LEU A C 1
ATOM 807 O O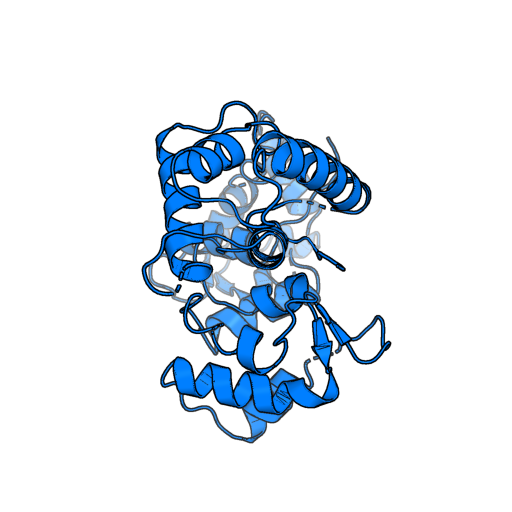 . LEU A 1 100 ? -11.688 -0.378 50.264 1.00 33.95 100 LEU A O 1
ATOM 812 N N . ASP A 1 101 ? -12.939 0.308 51.987 1.00 35.62 101 ASP A N 1
ATOM 813 C CA . ASP A 1 101 ? -13.185 1.614 51.335 1.00 36.74 101 ASP A CA 1
ATOM 814 C C . ASP A 1 101 ? -12.414 2.775 51.927 1.00 35.37 1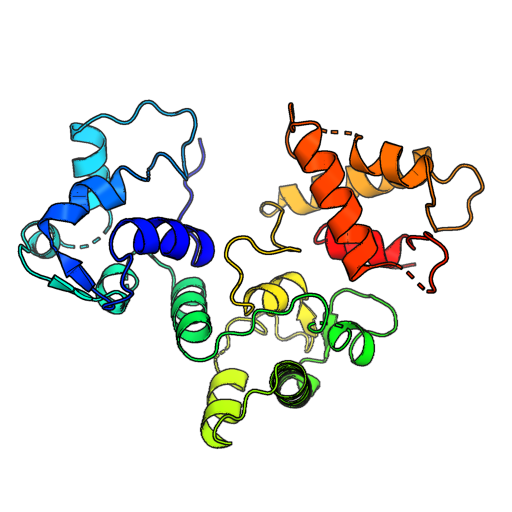01 ASP A C 1
ATOM 815 O O . ASP A 1 101 ? -12.685 3.925 51.588 1.00 36.24 101 ASP A O 1
ATOM 820 N N . ASN A 1 102 ? -11.443 2.495 52.799 1.00 33.90 102 ASN A N 1
ATOM 821 C CA . ASN A 1 102 ? -10.749 3.589 53.488 1.00 34.19 102 ASN A CA 1
ATOM 822 C C . ASN A 1 102 ? -9.287 3.696 53.020 1.00 33.76 102 ASN A C 1
ATOM 823 O O . ASN A 1 102 ? -8.383 2.992 53.529 1.00 32.84 102 ASN A O 1
ATOM 828 N N . SER A 1 103 ? -9.039 4.574 52.050 1.00 33.29 103 SER A N 1
ATOM 829 C CA . SER A 1 103 ? -7.693 4.682 51.517 1.00 33.68 103 SER A CA 1
ATOM 830 C C . SER A 1 103 ? -6.736 5.394 52.508 1.00 33.49 103 SER A C 1
ATOM 831 O O . SER A 1 103 ? -5.506 5.265 52.414 1.00 35.89 103 SER A O 1
ATOM 834 N N . VAL A 1 104 ? -7.288 6.160 53.439 1.00 32.98 104 VAL A N 1
ATOM 835 C CA . VAL A 1 104 ? -6.448 6.876 54.414 1.00 30.97 104 VAL A CA 1
ATOM 836 C C . VAL A 1 104 ? -5.864 5.827 55.343 1.00 31.38 104 VAL A C 1
ATOM 837 O O . VAL A 1 104 ? -4.648 5.830 55.598 1.00 34.95 104 VAL A O 1
ATOM 841 N N . GLU A 1 105 ? -6.716 4.929 55.854 1.00 32.98 105 GLU A N 1
ATOM 842 C CA . GLU A 1 105 ? -6.230 3.777 56.694 1.00 35.37 105 GLU A CA 1
ATOM 843 C C . GLU A 1 105 ? -5.310 2.822 55.914 1.00 35.74 105 GLU A C 1
ATOM 844 O O . GLU A 1 105 ? -4.299 2.341 56.443 1.00 38.22 105 GLU A O 1
ATOM 850 N N . PHE A 1 106 ? -5.650 2.532 54.656 1.00 35.57 106 PHE A N 1
ATOM 851 C CA . PHE A 1 106 ? -4.719 1.813 53.798 1.00 34.11 106 PHE A CA 1
ATOM 852 C C . PHE A 1 106 ? -3.323 2.440 53.778 1.00 31.95 106 PHE A C 1
ATOM 853 O O . PHE A 1 106 ? -2.322 1.763 53.934 1.00 32.84 106 PHE A O 1
ATOM 869 N N . LYS A 1 108 ? -1.867 4.510 55.937 1.00 35.81 108 LYS A N 1
ATOM 870 C CA . LYS A 1 108 ? -1.306 4.325 57.285 1.00 38.29 108 LYS A CA 1
ATOM 871 C C . LYS A 1 108 ? -0.629 2.942 57.513 1.00 36.03 108 LYS A C 1
ATOM 872 O O . LYS A 1 108 ? 0.472 2.871 58.028 1.00 36.52 108 LYS A O 1
ATOM 878 N N . ILE A 1 109 ? -1.320 1.868 57.123 1.00 35.79 109 ILE A N 1
ATOM 879 C CA . ILE A 1 109 ? -0.831 0.469 57.179 1.00 34.87 109 ILE A CA 1
ATOM 880 C C . ILE A 1 109 ? 0.294 0.314 56.159 1.00 34.78 109 ILE A C 1
ATOM 881 O O . ILE A 1 109 ? 1.335 -0.278 56.463 1.00 38.21 109 ILE A O 1
ATOM 886 N N . TRP A 1 110 ? 0.126 0.891 54.977 1.00 32.38 110 TRP A N 1
ATOM 887 C CA . TRP A 1 110 ? 1.233 0.837 53.974 1.00 34.58 110 TRP A CA 1
ATOM 888 C C . TRP A 1 110 ? 2.531 1.320 54.585 1.00 35.47 110 TRP A C 1
ATOM 889 O O . TRP A 1 110 ? 3.553 0.653 54.459 1.00 34.10 110 TRP A O 1
ATOM 900 N N . ARG A 1 111 ? 2.475 2.469 55.280 1.00 38.24 111 ARG A N 1
ATOM 901 C CA . ARG A 1 111 ? 3.662 3.070 55.860 1.00 37.94 111 ARG A CA 1
ATOM 902 C C . ARG A 1 111 ? 4.289 2.245 56.962 1.00 38.13 111 ARG A C 1
ATOM 903 O O . ARG A 1 111 ? 5.492 2.290 57.123 1.00 40.18 111 ARG A O 1
ATOM 911 N N . LYS A 1 112 ? 3.467 1.568 57.757 1.00 37.96 112 LYS A N 1
ATOM 912 C CA . LYS A 1 112 ? 3.920 0.622 58.801 1.00 40.45 112 LYS A CA 1
ATOM 913 C C . LYS A 1 112 ? 4.840 -0.465 58.163 1.00 40.29 112 LYS A C 1
ATOM 914 O O . LYS A 1 112 ? 5.913 -0.816 58.702 1.00 38.65 112 LYS A O 1
ATOM 920 N N . TYR A 1 113 ? 4.440 -0.941 56.978 1.00 37.50 113 TYR A N 1
ATOM 921 C CA . TYR A 1 113 ? 5.160 -2.029 56.298 1.00 35.71 113 TYR A CA 1
ATOM 922 C C . TYR A 1 113 ? 6.210 -1.534 55.291 1.00 36.35 113 TYR A C 1
ATOM 923 O O . TYR A 1 113 ? 7.130 -2.289 54.934 1.00 35.99 113 TYR A O 1
ATOM 932 N N . ASP A 1 114 ? 6.072 -0.275 54.853 1.00 33.87 114 ASP A N 1
ATOM 933 C CA . ASP A 1 114 ? 7.005 0.362 53.902 1.00 34.68 114 ASP A CA 1
ATOM 934 C C . ASP A 1 114 ? 7.434 1.728 54.461 1.00 37.50 114 ASP A C 1
ATOM 935 O O . ASP A 1 114 ? 7.103 2.765 53.884 1.00 36.20 114 ASP A O 1
ATOM 940 N N . ALA A 1 115 ? 8.176 1.710 55.590 1.00 40.24 115 ALA A N 1
ATOM 941 C CA . ALA A 1 115 ? 8.593 2.918 56.350 1.00 41.57 115 ALA A CA 1
ATOM 942 C C . ALA A 1 115 ? 9.381 3.961 55.540 1.00 40.95 115 ALA A C 1
ATOM 943 O O . ALA A 1 115 ? 9.228 5.172 55.738 1.00 41.05 115 ALA A O 1
ATOM 945 N N . ASP A 1 116 ? 10.253 3.478 54.657 1.00 40.68 116 ASP A N 1
ATOM 946 C CA . ASP A 1 116 ? 11.048 4.343 53.796 1.00 38.91 116 ASP A CA 1
ATOM 947 C C . ASP A 1 116 ? 10.375 4.667 52.468 1.00 37.40 116 ASP A C 1
ATOM 948 O O . ASP A 1 116 ? 11.048 5.174 51.566 1.00 37.87 116 ASP A O 1
ATOM 953 N N . SER A 1 117 ? 9.084 4.376 52.327 1.00 34.41 117 SER A N 1
ATOM 954 C CA . SER A 1 117 ? 8.352 4.783 51.132 1.00 35.66 117 SER A CA 1
ATOM 955 C C . SER A 1 117 ? 8.972 4.297 49.798 1.00 33.87 117 SER A C 1
ATOM 956 O O . SER A 1 117 ? 9.033 5.043 48.824 1.00 35.22 117 SER A O 1
ATOM 959 N N . SER A 1 118 ? 9.413 3.054 49.749 1.00 31.76 118 SER A N 1
ATOM 960 C CA . SER A 1 118 ? 9.967 2.519 48.496 1.00 32.74 118 SER A CA 1
ATOM 961 C C . SER A 1 118 ? 8.889 2.217 47.429 1.00 33.05 118 SER A C 1
ATOM 962 O O . SER A 1 118 ? 9.192 2.157 46.237 1.00 32.62 118 SER A O 1
ATOM 965 N N . GLY A 1 119 ? 7.644 2.007 47.861 1.00 32.84 119 GLY A N 1
ATOM 966 C CA . GLY A 1 119 ? 6.558 1.610 46.953 1.00 30.72 119 GLY A CA 1
ATOM 967 C C . GLY A 1 119 ? 6.355 0.095 46.903 1.00 32.57 119 GLY A C 1
ATOM 968 O O . GLY A 1 119 ? 5.611 -0.412 46.037 1.00 31.69 119 GLY A O 1
ATOM 969 N N . TYR A 1 120 ? 7.037 -0.622 47.803 1.00 29.54 120 TYR A N 1
ATOM 970 C CA . TYR A 1 120 ? 6.908 -2.096 47.913 1.00 30.66 120 TYR A CA 1
ATOM 971 C C . TYR A 1 120 ? 6.780 -2.488 49.360 1.00 31.37 120 TYR A C 1
ATOM 972 O O . TYR A 1 120 ? 7.377 -1.817 50.236 1.00 32.09 120 TYR A O 1
ATOM 981 N N . ILE A 1 121 ? 5.997 -3.546 49.635 1.00 34.27 121 ILE A N 1
ATOM 982 C CA . ILE A 1 121 ? 6.151 -4.310 50.884 1.00 35.73 121 ILE A CA 1
ATOM 983 C C . ILE A 1 121 ? 6.755 -5.695 50.610 1.00 36.84 121 ILE A C 1
ATOM 984 O O . ILE A 1 121 ? 6.647 -6.240 49.528 1.00 35.42 121 ILE A O 1
ATOM 989 N N . SER A 1 122 ? 7.387 -6.258 51.631 1.00 38.1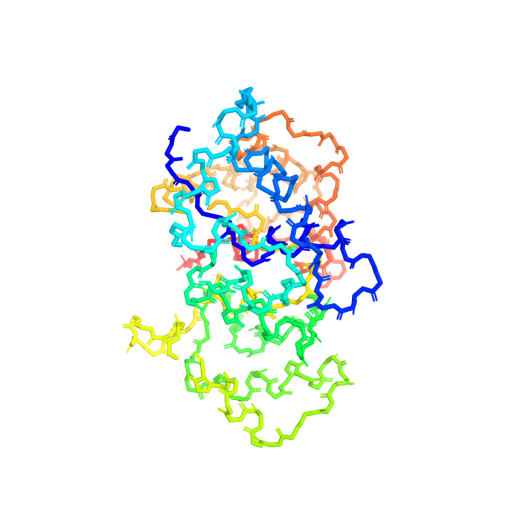0 122 SER A N 1
ATOM 990 C CA . SER A 1 122 ? 7.826 -7.657 51.599 1.00 35.33 1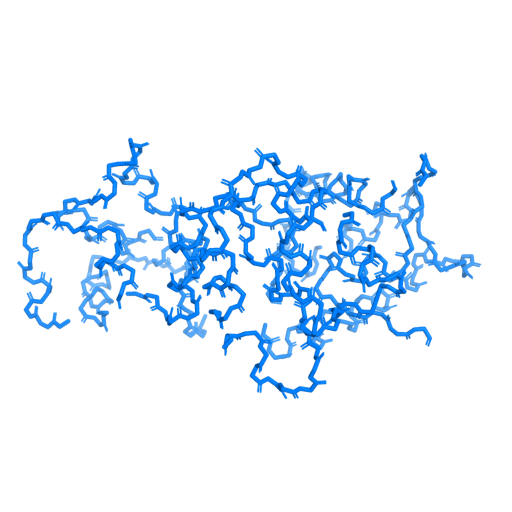22 SER A CA 1
ATOM 991 C C . SER A 1 122 ? 6.633 -8.542 51.422 1.00 33.52 122 SER A C 1
ATOM 992 O O . SER A 1 122 ? 5.667 -8.411 52.148 1.00 33.94 122 SER A O 1
ATOM 995 N N . ALA A 1 123 ? 6.692 -9.420 50.421 1.00 34.94 123 ALA A N 1
ATOM 996 C CA . ALA A 1 123 ? 5.622 -10.349 50.098 1.00 34.58 123 ALA A CA 1
ATOM 997 C C . ALA A 1 123 ? 5.330 -11.329 51.246 1.00 33.96 123 ALA A C 1
ATOM 998 O O . ALA A 1 123 ? 4.208 -11.822 51.369 1.00 33.49 123 ALA A O 1
ATOM 1000 N N . ALA A 1 124 ? 6.340 -11.581 52.080 1.00 31.46 124 ALA A N 1
ATOM 1001 C CA . ALA A 1 124 ? 6.194 -12.417 53.274 1.00 32.90 124 ALA A CA 1
ATOM 1002 C C . ALA A 1 124 ? 5.294 -11.766 54.342 1.00 34.40 124 ALA A C 1
ATOM 1003 O O . ALA A 1 124 ? 4.797 -12.461 55.217 1.00 33.76 124 ALA A O 1
ATOM 1005 N N . GLU A 1 125 ? 5.118 -10.436 54.262 1.00 35.49 125 GLU A N 1
ATOM 1006 C CA . GLU A 1 125 ? 4.283 -9.660 55.167 1.00 36.95 125 GLU A CA 1
ATOM 1007 C C . GLU A 1 125 ? 2.826 -9.553 54.719 1.00 36.90 125 GLU A C 1
ATOM 1008 O O . GLU A 1 125 ? 2.057 -8.869 55.395 1.00 35.89 125 GLU A O 1
ATOM 1014 N N . LEU A 1 126 ? 2.439 -10.162 53.584 1.00 35.29 126 LEU A N 1
ATOM 1015 C CA . LEU A 1 126 ? 1.095 -9.895 53.015 1.00 35.61 126 LEU A CA 1
ATOM 1016 C C . LEU A 1 126 ? -0.092 -10.272 53.937 1.00 35.07 126 LEU A C 1
ATOM 1017 O O . LEU A 1 126 ? -1.015 -9.502 54.096 1.00 35.94 126 LEU A O 1
ATOM 1022 N N . LYS A 1 127 ? -0.067 -11.464 54.513 1.00 34.61 127 LYS A N 1
ATOM 1023 C CA . LYS A 1 127 ? -1.119 -11.920 55.422 1.00 34.47 127 LYS A CA 1
ATOM 1024 C C . LYS A 1 127 ? -1.280 -10.969 56.629 1.00 34.39 127 LYS A C 1
ATOM 1025 O O . LYS A 1 127 ? -2.397 -10.582 56.991 1.00 33.68 127 LYS A O 1
ATOM 1031 N N . ASN A 1 128 ? -0.163 -10.580 57.250 1.00 33.73 128 ASN A N 1
ATOM 1032 C CA . ASN A 1 128 ? -0.198 -9.585 58.335 1.00 33.63 128 ASN A CA 1
ATOM 1033 C C . ASN A 1 128 ? -0.696 -8.235 57.860 1.00 31.45 128 ASN A C 1
ATOM 1034 O O . ASN A 1 128 ? -1.470 -7.584 58.534 1.00 34.23 128 ASN A O 1
ATOM 1039 N N . PHE A 1 129 ? -0.238 -7.781 56.704 1.00 31.89 129 PHE A N 1
ATOM 1040 C CA . PHE A 1 129 ? -0.750 -6.523 56.138 1.00 32.04 129 PHE A CA 1
ATOM 1041 C C . PHE A 1 129 ? -2.268 -6.578 55.948 1.00 36.00 129 PHE A C 1
ATOM 1042 O O . PHE A 1 129 ? -2.979 -5.610 56.300 1.00 35.87 129 PHE A O 1
ATOM 1050 N N . LEU A 1 130 ? -2.792 -7.687 55.386 1.00 34.05 130 LEU A N 1
ATOM 1051 C CA . LEU A 1 130 ? -4.245 -7.828 55.187 1.00 35.18 130 LEU A CA 1
ATOM 1052 C C . LEU A 1 130 ? -5.004 -7.888 56.500 1.00 35.24 130 LEU A C 1
ATOM 1053 O O . LEU A 1 130 ? -6.057 -7.252 56.621 1.00 36.61 130 LEU A O 1
ATOM 1058 N N . LYS A 1 131 ? -4.424 -8.553 57.493 1.00 38.60 131 LYS A N 1
ATOM 1059 C CA . LYS A 1 131 ? -4.990 -8.621 58.859 1.00 39.82 131 LYS A CA 1
ATOM 1060 C C . LYS A 1 131 ? -5.196 -7.187 59.405 1.00 38.43 131 LYS A C 1
ATOM 1061 O O . LYS A 1 131 ? -6.280 -6.846 59.923 1.00 37.19 131 LYS A O 1
ATOM 1067 N N . ASP A 1 132 ? -4.144 -6.382 59.288 1.00 38.07 132 ASP A N 1
ATOM 1068 C CA . ASP A 1 132 ? -4.109 -4.975 59.753 1.00 37.74 132 ASP A CA 1
ATOM 1069 C C . ASP A 1 132 ? -5.104 -4.128 59.013 1.00 37.33 132 ASP A C 1
ATOM 1070 O O . ASP A 1 132 ? -5.827 -3.357 59.606 1.00 38.58 132 ASP A O 1
ATOM 1075 N N . LEU A 1 133 ? -5.138 -4.293 57.700 1.00 37.25 133 LEU A N 1
ATOM 1076 C CA . LEU A 1 133 ? -6.109 -3.636 56.856 1.00 37.52 133 LEU A CA 1
ATOM 1077 C C . LEU A 1 133 ? -7.554 -3.980 57.223 1.00 34.07 133 LEU A C 1
ATOM 1078 O O . LEU A 1 133 ? -8.368 -3.077 57.363 1.00 33.74 133 LEU A O 1
ATOM 1083 N N . PHE A 1 134 ? -7.889 -5.250 57.424 1.00 31.98 134 PHE A N 1
ATOM 1084 C CA . PHE A 1 134 ? -9.255 -5.570 57.845 1.00 33.13 134 PHE A CA 1
ATOM 1085 C C . PHE A 1 134 ? -9.583 -4.937 59.229 1.00 32.17 134 PHE A C 1
ATOM 1086 O O . PHE A 1 134 ? -10.713 -4.448 59.466 1.00 32.25 134 PHE A O 1
ATOM 1094 N N . LEU A 1 135 ? -8.616 -4.946 60.133 1.00 33.44 135 LEU A N 1
ATOM 1095 C CA . LEU A 1 135 ? -8.807 -4.331 61.470 1.00 34.10 135 LEU A CA 1
ATOM 1096 C C . LEU A 1 135 ? -9.093 -2.826 61.339 1.00 31.18 135 LEU A C 1
ATOM 1097 O O . LEU A 1 135 ? -9.983 -2.312 61.970 1.00 30.27 135 LEU A O 1
ATOM 1102 N N . GLN A 1 136 ? -8.341 -2.132 60.494 1.00 31.59 136 GLN A N 1
ATOM 1103 C CA . GLN A 1 136 ? -8.536 -0.682 60.383 1.00 31.58 136 GLN A CA 1
ATOM 1104 C C . GLN A 1 136 ? -9.869 -0.332 59.753 1.00 31.41 136 GLN A C 1
ATOM 1105 O O . GLN A 1 136 ? -10.383 0.739 60.011 1.00 33.06 136 GLN A O 1
ATOM 1111 N N . HIS A 1 137 ? -10.447 -1.284 59.012 1.00 30.77 137 HIS A N 1
ATOM 1112 C CA . HIS A 1 137 ? -11.799 -1.190 58.423 1.00 31.96 137 HIS A CA 1
ATOM 1113 C C . HIS A 1 137 ? -12.911 -1.723 59.332 1.00 32.85 137 HIS A C 1
ATOM 1114 O O . HIS A 1 137 ? -14.132 -1.629 58.985 1.00 33.93 137 HIS A O 1
ATOM 1121 N N . LYS A 1 138 ? -12.519 -2.221 60.517 1.00 29.69 138 LYS A N 1
ATOM 1122 C CA . LYS A 1 138 ? -13.497 -2.758 61.488 1.00 30.13 138 LYS A CA 1
ATOM 1123 C C . LYS A 1 138 ? -14.341 -3.867 60.856 1.00 34.58 138 LYS A C 1
ATOM 1124 O O . LYS A 1 138 ? -15.579 -3.927 60.997 1.00 35.19 138 LYS A O 1
ATOM 1130 N N . LYS A 1 139 ? -13.654 -4.731 60.101 1.00 39.66 139 LYS A N 1
ATOM 1131 C CA . LYS A 1 139 ? -14.308 -5.829 59.338 1.00 41.44 139 LYS A CA 1
ATOM 1132 C C . LYS A 1 139 ? -13.736 -7.145 59.833 1.00 42.44 139 LYS A C 1
ATOM 1133 O O . LYS A 1 139 ? -12.515 -7.374 59.743 1.00 44.64 139 LYS A O 1
ATOM 1139 N N . LYS A 1 140 ? -14.591 -7.991 60.387 1.00 41.49 140 LYS A N 1
ATOM 1140 C CA . LYS A 1 140 ? -14.181 -9.339 60.777 1.00 41.65 140 LYS A CA 1
ATOM 1141 C C . LYS A 1 140 ? -14.428 -10.317 59.635 1.00 41.17 140 LYS A C 1
ATOM 1142 O O . LYS A 1 140 ? -15.532 -10.407 59.100 1.00 41.83 140 LYS A O 1
ATOM 1148 N N . ILE A 1 141 ? -13.384 -11.035 59.244 1.00 39.40 141 ILE A N 1
ATOM 1149 C CA . ILE A 1 141 ? -13.551 -12.103 58.258 1.00 39.72 141 ILE A CA 1
ATOM 1150 C C . ILE A 1 141 ? -13.068 -13.467 58.795 1.00 37.27 141 ILE A C 1
ATOM 1151 O O . ILE A 1 141 ? -12.195 -13.503 59.648 1.00 37.56 141 ILE A O 1
ATOM 1156 N N . PRO A 1 142 ? -13.624 -14.586 58.285 1.00 36.85 142 PRO A N 1
ATOM 1157 C CA . PRO A 1 142 ? -13.187 -15.896 58.778 1.00 36.99 142 PRO A CA 1
ATOM 1158 C C . PRO A 1 142 ? -11.687 -16.143 58.436 1.00 38.26 142 PRO A C 1
ATOM 1159 O O . PRO A 1 142 ? -11.246 -15.739 57.339 1.00 38.09 142 PRO A O 1
ATOM 1163 N N . PRO A 1 143 ? -10.905 -16.753 59.366 1.00 38.24 143 PRO A N 1
ATOM 1164 C CA . PRO A 1 143 ? -9.476 -17.123 59.137 1.00 37.54 143 PRO A CA 1
ATOM 1165 C C . PRO A 1 143 ? -9.189 -17.823 57.779 1.00 37.87 143 PRO A C 1
ATOM 1166 O O . PRO A 1 143 ? -8.196 -17.500 57.111 1.00 38.97 143 PRO A O 1
ATOM 1170 N N . ASN A 1 144 ? -10.078 -18.725 57.365 1.00 36.12 144 ASN A N 1
ATOM 1171 C CA . ASN A 1 144 ? -9.965 -19.393 56.084 1.00 36.08 144 ASN A CA 1
ATOM 1172 C C . ASN A 1 144 ? -10.119 -18.476 54.873 1.00 36.44 144 ASN A C 1
ATOM 1173 O O . ASN A 1 144 ? -9.475 -18.713 53.850 1.00 36.12 144 ASN A O 1
ATOM 1178 N N . LYS A 1 145 ? -10.960 -17.447 54.983 1.00 37.42 145 LYS A N 1
ATOM 1179 C CA . LYS A 1 145 ? -10.987 -16.373 53.942 1.00 38.62 145 LYS A CA 1
ATOM 1180 C C . LYS A 1 145 ? -9.728 -15.550 53.930 1.00 38.10 145 LYS A C 1
ATOM 1181 O O . LYS A 1 145 ? -9.221 -15.201 52.855 1.00 38.48 145 LYS A O 1
ATOM 1187 N N . LEU A 1 146 ? -9.228 -15.194 55.110 1.00 35.88 146 LEU A N 1
ATOM 1188 C CA . LEU A 1 146 ? -7.977 -14.492 55.136 1.00 34.57 146 LEU A CA 1
ATOM 1189 C C . LEU A 1 146 ? -6.860 -15.222 54.331 1.00 36.04 146 LEU A C 1
ATOM 1190 O O . LEU A 1 146 ? -6.134 -14.586 53.539 1.00 35.95 146 LEU A O 1
ATOM 1195 N N . ASP A 1 147 ? -6.712 -16.520 54.595 1.00 36.05 147 ASP A N 1
ATOM 1196 C CA . ASP A 1 147 ? -5.817 -17.417 53.862 1.00 36.59 147 ASP A CA 1
ATOM 1197 C C . ASP A 1 147 ? -6.089 -17.438 52.358 1.00 36.89 147 ASP A C 1
ATOM 1198 O O . ASP A 1 147 ? -5.160 -17.379 51.577 1.00 35.72 147 ASP A O 1
ATOM 1203 N N . GLU A 1 148 ? -7.359 -17.518 51.973 1.00 36.86 148 GLU A N 1
ATOM 1204 C CA . GLU A 1 148 ? -7.754 -17.588 50.561 1.00 38.20 148 GLU A CA 1
ATOM 1205 C C . GLU A 1 148 ? -7.398 -16.297 49.800 1.00 37.39 148 GLU A C 1
ATOM 1206 O O . GLU A 1 148 ? -6.875 -16.334 48.684 1.00 35.25 148 GLU A O 1
ATOM 1212 N N . TYR A 1 149 ? -7.684 -15.164 50.433 1.00 35.87 149 TYR A N 1
ATOM 1213 C CA . TYR A 1 149 ? -7.360 -13.851 49.918 1.00 37.15 149 TYR A CA 1
ATOM 1214 C C . TYR A 1 149 ? -5.856 -13.670 49.795 1.00 35.72 149 TYR A C 1
ATOM 1215 O O . TYR A 1 149 ? -5.372 -13.158 48.808 1.00 34.57 149 TYR A O 1
ATOM 1224 N N . THR A 1 150 ? -5.106 -14.049 50.821 1.00 34.29 150 THR A N 1
ATOM 1225 C CA . THR A 1 150 ? -3.646 -13.936 50.747 1.00 34.19 150 THR A CA 1
ATOM 1226 C C . THR A 1 150 ? -3.087 -14.764 49.563 1.00 34.12 150 THR A C 1
ATOM 1227 O O . THR A 1 150 ? -2.276 -14.273 48.777 1.00 34.67 150 THR A O 1
ATOM 1231 N N . ASP A 1 151 ? -3.536 -16.019 49.458 1.00 34.42 151 ASP A N 1
ATOM 1232 C CA . ASP A 1 151 ? -3.158 -16.928 48.386 1.00 36.23 151 ASP A CA 1
ATOM 1233 C C . ASP A 1 151 ? -3.521 -16.448 46.988 1.00 36.01 151 ASP A C 1
ATOM 1234 O O . ASP A 1 151 ? -2.689 -16.491 46.063 1.00 37.02 151 ASP A O 1
ATOM 1239 N N . ALA A 1 152 ? -4.751 -15.989 46.833 1.00 34.96 152 ALA A N 1
ATOM 1240 C CA . ALA A 1 152 ? -5.210 -15.418 45.569 1.00 34.50 152 ALA A CA 1
ATOM 1241 C C . ALA A 1 152 ? -4.355 -14.188 45.191 1.00 34.50 152 ALA A C 1
ATOM 1242 O O . ALA A 1 152 ? -3.859 -14.087 44.061 1.00 32.97 152 ALA A O 1
ATOM 1260 N N . LYS A 1 155 ? -0.803 -14.958 43.920 1.00 40.06 155 LYS A N 1
ATOM 1261 C CA . LYS A 1 155 ? -0.794 -15.475 42.555 1.00 41.79 155 LYS A CA 1
ATOM 1262 C C . LYS A 1 155 ? -0.768 -14.354 41.524 1.00 40.93 155 LYS A C 1
ATOM 1263 O O . LYS A 1 155 ? -0.071 -14.454 40.523 1.00 39.27 155 LYS A O 1
ATOM 1269 N N . ILE A 1 156 ? -1.502 -13.274 41.794 1.00 41.95 156 ILE A N 1
ATOM 1270 C CA . ILE A 1 156 ? -1.635 -12.204 40.806 1.00 41.64 156 ILE A CA 1
ATOM 1271 C C . ILE A 1 156 ? -0.619 -11.101 40.949 1.00 37.88 156 ILE A C 1
ATOM 1272 O O . ILE A 1 156 ? -0.284 -10.466 39.969 1.00 38.74 156 ILE A O 1
ATOM 1277 N N . PHE A 1 157 ? -0.132 -10.877 42.165 1.00 35.66 157 PHE A N 1
ATOM 1278 C CA . PHE A 1 157 ? 0.735 -9.759 42.468 1.00 34.95 157 PHE A CA 1
ATOM 1279 C C . PHE A 1 157 ? 2.183 -10.122 42.690 1.00 36.28 157 PHE A C 1
ATOM 1280 O O . PHE A 1 157 ? 3.037 -9.243 42.691 1.00 34.64 157 PHE A O 1
ATOM 1288 N N . ASP A 1 158 ? 2.462 -11.376 43.012 1.00 39.66 158 ASP A N 1
ATOM 1289 C CA . ASP A 1 158 ? 3.862 -11.799 43.180 1.00 42.98 158 ASP A CA 1
ATOM 1290 C C . ASP A 1 158 ? 4.266 -12.743 42.053 1.00 46.51 158 ASP A C 1
ATOM 1291 O O . ASP A 1 158 ? 4.786 -13.826 42.302 1.00 45.65 158 ASP A O 1
ATOM 1296 N N . LYS A 1 159 ? 4.006 -12.338 40.810 1.00 50.00 159 LYS A N 1
ATOM 1297 C CA . LYS A 1 159 ? 4.445 -13.114 39.646 1.00 53.91 159 LYS A CA 1
ATOM 1298 C C . LYS A 1 159 ? 5.890 -12.751 39.360 1.00 55.93 159 LYS A C 1
ATOM 1299 O O . LYS A 1 159 ? 6.657 -13.571 38.861 1.00 56.74 159 LYS A O 1
ATOM 1305 N N . ASN A 1 160 ? 6.264 -11.511 39.682 1.00 57.47 160 ASN A N 1
ATOM 1306 C CA . ASN A 1 160 ? 7.658 -11.102 39.563 1.00 58.76 160 ASN A CA 1
ATOM 1307 C C . ASN A 1 160 ? 8.560 -11.953 40.483 1.00 57.88 160 ASN A C 1
ATOM 1308 O O . ASN A 1 160 ? 9.753 -12.153 40.196 1.00 56.59 160 ASN A O 1
ATOM 1313 N N . LYS A 1 161 ? 7.958 -12.440 41.579 1.00 56.84 161 LYS A N 1
ATOM 1314 C CA . LYS A 1 161 ? 8.540 -13.450 42.500 1.00 55.34 161 LYS A CA 1
ATOM 1315 C C . LYS A 1 161 ? 9.865 -13.066 43.173 1.00 53.56 161 LYS A C 1
ATOM 1316 O O . LYS A 1 161 ? 10.579 -13.908 43.742 1.00 53.46 161 LYS A O 1
ATOM 1322 N N . ASP A 1 162 ? 10.148 -11.768 43.104 1.00 51.54 162 ASP A N 1
ATOM 1323 C CA . ASP A 1 162 ? 11.320 -11.141 43.680 1.00 49.32 162 ASP A CA 1
ATOM 1324 C C . ASP A 1 162 ? 11.108 -10.880 45.171 1.00 46.27 162 ASP A C 1
ATOM 1325 O O . ASP A 1 162 ? 11.915 -10.208 45.793 1.00 46.38 162 ASP A O 1
ATOM 1330 N N . GLY A 1 163 ? 10.018 -11.415 45.718 1.00 43.95 163 GLY A N 1
ATOM 1331 C CA . GLY A 1 163 ? 9.669 -11.262 47.135 1.00 42.99 163 GLY A CA 1
ATOM 1332 C C . GLY A 1 163 ? 9.108 -9.916 47.586 1.00 40.70 163 GLY A C 1
ATOM 1333 O O . GLY A 1 163 ? 9.027 -9.660 48.804 1.00 39.49 163 GLY A O 1
ATOM 1334 N N . ARG A 1 164 ? 8.736 -9.065 46.619 1.00 37.80 164 ARG A N 1
ATOM 1335 C CA . ARG A 1 164 ? 8.124 -7.745 46.875 1.00 35.73 164 ARG A CA 1
ATOM 1336 C C . ARG A 1 164 ? 6.765 -7.608 46.193 1.00 34.66 164 ARG A C 1
ATOM 1337 O O . ARG A 1 164 ? 6.529 -8.140 45.088 1.00 33.55 164 ARG A O 1
ATOM 1345 N N . LEU A 1 165 ? 5.873 -6.880 46.858 1.00 33.55 165 LEU A N 1
ATOM 1346 C CA . LEU A 1 165 ? 4.564 -6.507 46.290 1.00 34.47 165 LEU A CA 1
ATOM 1347 C C . LEU A 1 165 ? 4.476 -5.007 46.112 1.00 33.06 165 LEU A C 1
ATOM 1348 O O . LEU A 1 165 ? 4.776 -4.240 47.030 1.00 32.04 165 LEU A O 1
ATOM 1353 N N . ASP A 1 166 ? 4.011 -4.615 44.943 1.00 33.39 166 ASP A N 1
ATOM 1354 C CA . ASP A 1 166 ? 3.976 -3.217 44.493 1.00 33.17 166 ASP A CA 1
ATOM 1355 C C . ASP A 1 166 ? 2.729 -2.557 45.062 1.00 32.46 166 ASP A C 1
ATOM 1356 O O . ASP A 1 166 ? 1.664 -3.118 45.008 1.00 32.70 166 ASP A O 1
ATOM 1361 N N . LEU A 1 167 ? 2.895 -1.350 45.588 1.00 32.20 167 LEU A N 1
ATOM 1362 C CA . LEU A 1 167 ? 1.796 -0.477 45.980 1.00 33.08 167 LEU A CA 1
ATOM 1363 C C . LEU A 1 167 ? 0.797 -0.313 44.834 1.00 33.63 167 LEU A C 1
ATOM 1364 O O . LEU A 1 167 ? -0.405 -0.376 45.060 1.00 34.87 167 LEU A O 1
ATOM 1369 N N . ASN A 1 168 ? 1.289 -0.152 43.595 1.00 33.24 168 ASN A N 1
ATOM 1370 C CA . ASN A 1 168 ? 0.400 -0.062 42.440 1.00 35.22 168 ASN A CA 1
ATOM 1371 C C . ASN A 1 168 ? -0.530 -1.266 42.266 1.00 34.50 168 ASN A C 1
ATOM 1372 O O . ASN A 1 168 ? -1.613 -1.130 41.731 1.00 33.82 168 ASN A O 1
ATOM 1377 N N . ASP A 1 169 ? -0.092 -2.431 42.756 1.00 32.85 169 ASP A N 1
ATOM 1378 C CA . ASP A 1 169 ? -0.941 -3.604 42.767 1.00 31.08 169 ASP A CA 1
ATOM 1379 C C . ASP A 1 169 ? -1.831 -3.637 43.989 1.00 31.55 169 ASP A C 1
ATOM 1380 O O . ASP A 1 169 ? -3.046 -3.796 43.897 1.00 33.73 169 ASP A O 1
ATOM 1385 N N . LEU A 1 170 ? -1.258 -3.575 45.173 1.00 32.98 170 LEU A N 1
ATOM 1386 C CA . LEU A 1 170 ? -2.103 -3.782 46.364 1.00 33.53 170 LEU A CA 1
ATOM 1387 C C . LEU A 1 170 ? -3.124 -2.676 46.601 1.00 34.72 170 LEU A C 1
ATOM 1388 O O . LEU A 1 170 ? -4.170 -2.919 47.186 1.00 36.65 170 LEU A O 1
ATOM 1393 N N . ALA A 1 171 ? -2.829 -1.447 46.147 1.00 36.21 171 ALA A N 1
ATOM 1394 C CA . ALA A 1 171 ? -3.811 -0.367 46.206 1.00 37.22 171 ALA A CA 1
ATOM 1395 C C . ALA A 1 171 ? -5.105 -0.765 45.468 1.00 39.76 171 ALA A C 1
ATOM 1396 O O . ALA A 1 171 ? -6.194 -0.325 45.841 1.00 38.48 171 ALA A O 1
ATOM 1398 N N . ARG A 1 172 ? -4.997 -1.642 44.472 1.00 37.03 172 ARG A N 1
ATOM 1399 C CA . ARG A 1 172 ? -6.187 -1.968 43.687 1.00 38.15 172 ARG A CA 1
ATOM 1400 C C . ARG A 1 172 ? -7.186 -2.824 44.446 1.00 35.46 172 ARG A C 1
ATOM 1401 O O . ARG A 1 172 ? -8.285 -3.000 43.940 1.00 36.15 172 ARG A O 1
ATOM 1409 N N . ILE A 1 173 ? -6.831 -3.385 45.608 1.00 35.05 173 ILE A N 1
ATOM 1410 C CA . ILE A 1 173 ? -7.795 -4.256 46.379 1.00 35.50 173 ILE A CA 1
ATOM 1411 C C . ILE A 1 173 ? -8.870 -3.450 47.105 1.00 36.58 173 ILE A C 1
ATOM 1412 O O . ILE A 1 173 ? -9.896 -4.011 47.579 1.00 36.62 173 ILE A O 1
ATOM 1417 N N . LEU A 1 174 ? -8.664 -2.121 47.165 1.00 35.28 174 LEU A N 1
ATOM 1418 C CA . LEU A 1 174 ? -9.663 -1.222 47.730 1.00 35.16 174 LEU A CA 1
ATOM 1419 C C . LEU A 1 174 ? -10.948 -1.146 46.906 1.00 35.84 174 LEU A C 1
ATOM 1420 O O . LEU A 1 174 ? -10.919 -1.238 45.680 1.00 33.68 174 LEU A O 1
ATOM 1425 N N . ALA A 1 175 ? -12.077 -0.989 47.611 1.00 34.82 175 ALA A N 1
ATOM 1426 C CA . ALA A 1 175 ? -13.403 -0.858 47.025 1.00 36.59 175 ALA A CA 1
ATOM 1427 C C . 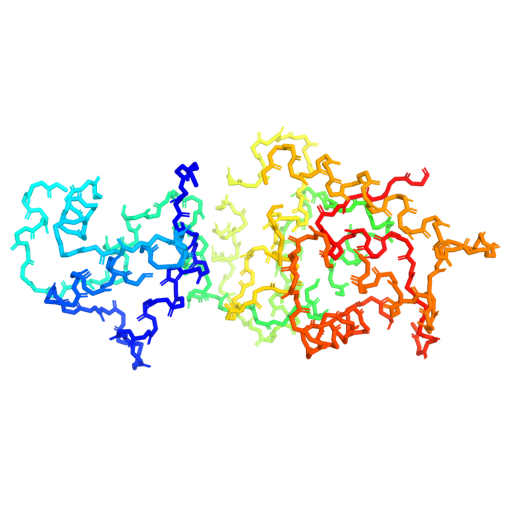ALA A 1 175 ? -13.768 0.629 47.093 1.00 37.54 175 ALA A C 1
ATOM 1428 O O . ALA A 1 175 ? -14.393 1.074 48.051 1.00 37.39 175 ALA A O 1
ATOM 1430 N N . LEU A 1 176 ? -13.353 1.382 46.080 1.00 38.79 176 LEU A N 1
ATOM 1431 C CA . LEU A 1 176 ? -13.616 2.799 45.970 1.00 43.28 176 LEU A CA 1
ATOM 1432 C C . LEU A 1 176 ? -14.369 3.061 44.656 1.00 46.96 176 LEU A C 1
ATOM 1433 O O . LEU A 1 176 ? -14.117 2.395 43.654 1.00 47.12 176 LEU A O 1
ATOM 1438 N N . GLN A 1 177 ? -15.291 4.008 44.629 1.00 51.44 177 GLN A N 1
ATOM 1439 C CA . GLN A 1 177 ? -15.925 4.269 43.327 1.00 57.03 177 GLN A CA 1
ATOM 1440 C C . GLN A 1 177 ? -14.858 4.694 42.299 1.00 58.23 177 GLN A C 1
ATOM 1441 O O . GLN A 1 177 ? -14.773 4.122 41.201 1.00 57.58 177 GLN A O 1
ATOM 1447 N N . GLU A 1 178 ? -14.014 5.645 42.713 1.00 59.85 178 GLU A N 1
ATOM 1448 C CA . GLU A 1 178 ? -12.843 6.089 41.955 1.00 62.25 178 GLU A CA 1
ATOM 1449 C C . GLU A 1 178 ? -11.638 6.062 42.891 1.00 62.21 178 GLU A C 1
ATOM 1450 O O . GLU A 1 178 ? -11.608 6.783 43.909 1.00 62.69 178 GLU A O 1
ATOM 1456 N N . ASN A 1 179 ? -10.663 5.222 42.542 1.00 60.54 179 ASN A N 1
ATOM 1457 C CA . ASN A 1 179 ? -9.515 4.975 43.391 1.00 60.93 179 ASN A CA 1
ATOM 1458 C C . ASN A 1 179 ? -8.493 6.110 43.407 1.00 62.50 179 ASN A C 1
ATOM 1459 O O . ASN A 1 179 ? -8.061 6.603 42.363 1.00 60.41 179 ASN A O 1
ATOM 1464 N N . PHE A 1 180 ? -8.122 6.462 44.640 1.00 65.06 180 PHE A N 1
ATOM 1465 C CA . PHE A 1 180 ? -7.264 7.574 45.036 1.00 67.58 180 PHE A CA 1
ATOM 1466 C C . PHE A 1 180 ? -5.870 7.596 44.417 1.00 69.15 180 PHE A C 1
ATOM 1467 O O . PHE A 1 180 ? -5.309 8.679 44.189 1.00 69.12 180 PHE A O 1
ATOM 1475 N N . LEU A 1 181 ? -5.300 6.407 44.200 1.00 70.55 181 LEU A N 1
ATOM 1476 C CA . LEU A 1 181 ? -3.912 6.267 43.761 1.00 72.56 181 LEU A CA 1
ATOM 1477 C C . LEU A 1 181 ? -3.920 5.863 42.323 1.00 74.03 181 LEU A C 1
ATOM 1478 O O . LEU A 1 181 ? -3.303 6.520 41.465 1.00 75.72 181 LEU A O 1
ATOM 1483 N N . LEU A 1 182 ? -4.675 4.807 42.058 1.00 74.27 182 LEU A N 1
ATOM 1484 C CA . LEU A 1 182 ? -4.870 4.282 40.712 1.00 74.16 182 LEU A CA 1
ATOM 1485 C C . LEU A 1 182 ? -5.419 5.352 39.751 1.00 74.17 182 LEU A C 1
ATOM 1486 O O . LEU A 1 182 ? -5.935 5.045 38.666 1.00 74.70 182 LEU A O 1
ATOM 1491 N N . GLN A 1 183 ? -5.248 6.609 40.151 1.00 74.14 183 GLN A N 1
ATOM 1492 C CA . GLN A 1 183 ? -5.649 7.770 39.374 1.00 75.49 183 GLN A CA 1
ATOM 1493 C C . GLN A 1 183 ? -4.942 7.847 38.007 1.00 75.73 183 GLN A C 1
ATOM 1494 O O . GLN A 1 183 ? -5.335 8.645 37.143 1.00 76.32 183 GLN A O 1
ATOM 1500 N N . PHE A 1 184 ? -3.922 7.008 37.792 1.00 74.51 184 PHE A N 1
ATOM 1501 C CA . PHE A 1 184 ? -3.029 7.214 36.638 1.00 73.36 184 PHE A CA 1
ATOM 1502 C C . PHE A 1 184 ? -2.816 6.022 35.697 1.00 71.13 184 PHE A C 1
ATOM 1503 O O . PHE A 1 184 ? -2.914 4.853 36.097 1.00 70.82 184 PHE A O 1
ATOM 1511 N N . LYS A 1 185 ? -2.546 6.367 34.438 1.00 69.27 185 LYS A N 1
ATOM 1512 C CA . LYS A 1 185 ? -2.219 5.416 33.381 1.00 67.44 185 LYS A CA 1
ATOM 1513 C C . LYS A 1 185 ? -0.938 4.669 33.750 1.00 65.58 185 LYS A C 1
ATOM 1514 O O . LYS A 1 185 ? 0.059 5.278 34.175 1.00 63.70 185 LYS A O 1
ATOM 1528 N N . ASP A 1 187 ? 0.722 2.043 31.957 1.00 60.21 187 ASP A N 1
ATOM 1529 C CA . ASP A 1 187 ? 1.454 1.351 30.891 1.00 59.57 187 ASP A CA 1
ATOM 1530 C C . ASP A 1 187 ? 2.980 1.560 30.880 1.00 58.67 187 ASP A C 1
ATOM 1531 O O . ASP A 1 187 ? 3.525 2.369 31.646 1.00 57.02 187 ASP A O 1
ATOM 1536 N N . ALA A 1 188 ? 3.638 0.810 29.987 1.00 58.96 188 ALA A N 1
ATOM 1537 C CA . ALA A 1 188 ? 5.096 0.709 29.888 1.00 58.87 188 ALA A CA 1
ATOM 1538 C C . ALA A 1 188 ? 5.788 2.069 29.883 1.00 58.99 188 ALA A C 1
ATOM 1539 O O . ALA A 1 188 ? 6.363 2.491 30.900 1.00 59.52 188 ALA A O 1
ATOM 1541 N N . SER A 1 189 ? 5.710 2.763 28.750 1.00 58.31 189 SER A N 1
ATOM 1542 C CA . SER A 1 189 ? 6.326 4.084 28.632 1.00 58.37 189 SER A CA 1
ATOM 1543 C C . SER A 1 189 ? 5.473 5.247 29.184 1.00 57.41 189 SER A C 1
ATOM 1544 O O . SER A 1 189 ? 5.788 6.416 28.958 1.00 58.09 189 SER A O 1
ATOM 1547 N N . SER A 1 190 ? 4.409 4.910 29.911 1.00 55.39 190 SER A N 1
ATOM 1548 C CA . SER A 1 190 ? 3.623 5.886 30.661 1.00 54.16 190 SER A CA 1
ATOM 1549 C C . SER A 1 190 ? 4.250 6.132 32.037 1.00 51.97 190 SER A C 1
ATOM 1550 O O . SER A 1 190 ? 4.208 7.244 32.548 1.00 52.71 190 SER A O 1
ATOM 1553 N N . GLN A 1 191 ? 4.830 5.092 32.629 1.00 49.39 191 GLN A N 1
ATOM 1554 C CA . GLN A 1 191 ? 5.558 5.222 33.888 1.00 47.91 191 GLN A CA 1
ATOM 1555 C C . GLN A 1 191 ? 6.939 5.827 33.684 1.00 45.36 191 GLN A C 1
ATOM 1556 O O . GLN A 1 191 ? 7.468 6.459 34.596 1.00 44.60 191 GLN A O 1
ATOM 1562 N N . VAL A 1 192 ? 7.533 5.616 32.511 1.00 42.79 192 VAL A N 1
ATOM 1563 C CA . VAL A 1 192 ? 8.797 6.277 32.196 1.00 41.81 192 VAL A CA 1
ATOM 1564 C C . VAL A 1 192 ? 8.547 7.789 32.002 1.00 41.19 192 VAL A C 1
ATOM 1565 O O . VAL A 1 192 ? 9.193 8.635 32.656 1.00 40.81 192 VAL A O 1
ATOM 1569 N N . GLU A 1 193 ? 7.587 8.140 31.147 1.00 39.87 193 GLU A N 1
ATOM 1570 C CA . GLU A 1 193 ? 7.330 9.562 30.919 1.00 39.90 193 GLU A CA 1
ATOM 1571 C C . GLU A 1 193 ? 6.823 10.288 32.155 1.00 39.18 193 GLU A C 1
ATOM 1572 O O . GLU A 1 193 ? 7.291 11.380 32.457 1.00 39.55 193 GLU A O 1
ATOM 1578 N N . ARG A 1 194 ? 5.888 9.687 32.881 1.00 37.78 194 ARG A N 1
ATOM 1579 C CA . ARG A 1 194 ? 5.430 10.303 34.118 1.00 36.87 194 ARG A CA 1
ATOM 1580 C C . ARG A 1 194 ? 6.590 10.537 35.106 1.00 33.82 194 ARG A C 1
ATOM 1581 O O . ARG A 1 194 ? 6.643 11.565 35.761 1.00 33.53 194 ARG A O 1
ATOM 1589 N N . LYS A 1 195 ? 7.512 9.586 35.202 1.00 34.30 195 LYS A N 1
ATOM 1590 C CA . LYS A 1 195 ? 8.634 9.727 36.114 1.00 34.40 195 LYS A CA 1
ATOM 1591 C C . LYS A 1 195 ? 9.601 10.832 35.743 1.00 34.32 195 LYS A C 1
ATOM 1592 O O . LYS A 1 195 ? 10.175 11.456 36.637 1.00 30.51 195 LYS A O 1
ATOM 1598 N N . ARG A 1 196 ? 9.780 11.054 34.430 1.00 33.84 196 ARG A N 1
ATOM 1599 C CA . ARG A 1 196 ? 10.661 12.087 33.924 1.00 33.97 196 ARG A CA 1
ATOM 1600 C C . ARG A 1 196 ? 10.071 13.457 34.236 1.00 32.65 196 ARG A C 1
ATOM 1601 O O . ARG A 1 196 ? 10.773 14.327 34.728 1.00 31.91 196 ARG A O 1
ATOM 1609 N N . ASP A 1 197 ? 8.773 13.602 33.978 1.00 32.63 197 ASP A N 1
ATOM 1610 C CA . ASP A 1 197 ? 7.982 14.802 34.303 1.00 33.42 197 ASP A CA 1
ATOM 1611 C C . ASP A 1 197 ? 7.987 15.097 35.783 1.00 31.38 197 ASP A C 1
ATOM 1612 O O . ASP A 1 197 ? 8.168 16.253 36.190 1.00 31.70 197 ASP A O 1
ATOM 1617 N N . PHE A 1 198 ? 7.750 14.053 36.587 1.00 30.46 198 PHE A N 1
ATOM 1618 C CA . PHE A 1 198 ? 7.808 14.153 38.061 1.00 29.67 198 PHE A CA 1
ATOM 1619 C C . PHE A 1 198 ? 9.124 14.789 38.524 1.00 31.22 198 PHE A C 1
ATOM 1620 O O . PHE A 1 198 ? 9.106 15.756 39.265 1.00 32.23 198 PHE A O 1
ATOM 1628 N N . GLU A 1 199 ? 10.259 14.289 38.033 1.00 33.40 199 GLU A N 1
ATOM 1629 C CA . GLU A 1 199 ? 11.579 14.757 38.509 1.00 32.99 199 GLU A CA 1
ATOM 1630 C C . GLU A 1 199 ? 11.848 16.232 38.102 1.00 32.84 199 GLU A C 1
ATOM 1631 O O . GLU A 1 199 ? 12.395 16.994 38.891 1.00 32.01 199 GLU A O 1
ATOM 1637 N N . LYS A 1 200 ? 11.479 16.594 36.857 1.00 30.33 200 LYS A N 1
ATOM 1638 C CA . LYS A 1 200 ? 11.607 17.950 36.313 1.00 31.60 200 LYS A CA 1
ATOM 1639 C C . LYS A 1 200 ? 10.777 18.971 37.109 1.00 32.65 200 LYS A C 1
ATOM 1640 O O . LYS A 1 200 ? 11.243 20.055 37.437 1.00 32.26 200 LYS A O 1
ATOM 1646 N N . ILE A 1 201 ? 9.517 18.617 37.329 1.00 33.13 201 ILE A N 1
ATOM 1647 C CA . ILE A 1 201 ? 8.547 19.490 37.979 1.00 33.25 201 ILE A CA 1
ATOM 1648 C C . ILE A 1 201 ? 8.765 19.612 39.478 1.00 31.93 201 ILE A C 1
ATOM 1649 O O . ILE A 1 201 ? 8.615 20.696 40.058 1.00 32.82 201 ILE A O 1
ATOM 1654 N N . PHE A 1 202 ? 9.159 18.515 40.096 1.00 32.35 202 PHE A N 1
ATOM 1655 C CA . PHE A 1 202 ? 9.470 18.554 41.505 1.00 33.43 202 PHE A CA 1
ATOM 1656 C C . PHE A 1 202 ? 10.685 19.459 41.726 1.00 33.25 202 PHE A C 1
ATOM 1657 O O . PHE A 1 202 ? 10.686 20.319 42.628 1.00 34.17 202 PHE A O 1
ATOM 1665 N N . ALA A 1 203 ? 11.695 19.297 40.886 1.00 30.67 203 ALA A N 1
ATOM 1666 C CA . ALA A 1 203 ? 12.912 20.089 40.983 1.00 32.55 203 ALA A CA 1
ATOM 1667 C C . ALA A 1 203 ? 12.674 21.558 40.738 1.00 34.16 203 ALA A C 1
ATOM 1668 O O . ALA A 1 203 ? 13.229 22.384 41.482 1.00 34.39 203 ALA A O 1
ATOM 1670 N N . HIS A 1 204 ? 11.864 21.871 39.712 1.00 31.66 204 HIS A N 1
ATOM 1671 C CA . HIS A 1 204 ? 11.399 23.212 39.458 1.00 30.55 204 HIS A CA 1
ATOM 1672 C C . HIS A 1 204 ? 10.832 23.937 40.687 1.00 33.19 204 HIS A C 1
ATOM 1673 O O . HIS A 1 204 ? 11.169 25.109 40.908 1.00 33.94 204 HIS A O 1
ATOM 1680 N N . TYR A 1 205 ? 9.959 23.270 41.442 1.00 33.92 205 TYR A N 1
ATOM 1681 C CA . TYR A 1 205 ? 9.266 23.860 42.598 1.00 34.37 205 TYR A CA 1
ATOM 1682 C C . TYR A 1 205 ? 10.062 23.796 43.892 1.00 36.19 205 TYR A C 1
ATOM 1683 O O . TYR A 1 205 ? 9.833 24.620 44.783 1.00 38.54 205 TYR A O 1
ATOM 1692 N N . ASP A 1 206 ? 10.997 22.863 44.006 1.00 32.99 206 ASP A N 1
ATOM 1693 C CA . ASP A 1 206 ? 11.781 22.731 45.234 1.00 34.41 206 ASP A CA 1
ATOM 1694 C C . ASP A 1 206 ? 13.000 23.656 45.213 1.00 32.70 206 ASP A C 1
ATOM 1695 O O . ASP A 1 206 ? 14.133 23.196 45.229 1.00 32.77 206 ASP A O 1
ATOM 1700 N N . VAL A 1 207 ? 12.747 24.965 45.204 1.00 31.84 207 VAL A N 1
ATOM 1701 C CA . VAL A 1 207 ? 13.782 25.986 44.956 1.00 32.83 207 VAL A CA 1
ATOM 1702 C C . VAL A 1 207 ? 14.789 26.021 46.103 1.00 31.35 207 VAL A C 1
ATOM 1703 O O . VAL A 1 207 ? 15.980 26.316 45.898 1.00 29.97 207 VAL A O 1
ATOM 1707 N N . SER A 1 208 ? 14.307 25.703 47.309 1.00 30.03 208 SER A N 1
ATOM 1708 C CA . SER A 1 208 ? 15.150 25.696 48.506 1.00 30.35 208 SER A CA 1
ATOM 1709 C C . SER A 1 208 ? 15.909 24.393 48.664 1.00 28.99 208 SER A C 1
ATOM 1710 O O . SER A 1 208 ? 16.823 24.286 49.501 1.00 27.47 208 SER A O 1
ATOM 1713 N N . ARG A 1 209 ? 15.586 23.440 47.808 1.00 28.51 209 ARG A N 1
ATOM 1714 C CA . ARG A 1 209 ? 16.242 22.112 47.823 1.00 31.33 209 ARG A CA 1
ATOM 1715 C C . ARG A 1 209 ? 16.127 21.415 49.199 1.00 27.89 209 ARG A C 1
ATOM 1716 O O . ARG A 1 209 ? 17.105 20.889 49.745 1.00 24.46 209 ARG A O 1
ATOM 1724 N N . THR A 1 210 ? 14.915 21.390 49.739 1.00 26.54 210 THR A N 1
ATOM 1725 C CA . THR A 1 210 ? 14.703 20.728 51.023 1.00 26.89 210 THR A CA 1
ATOM 1726 C C . THR A 1 210 ? 14.132 19.333 50.811 1.00 27.03 210 THR A C 1
ATOM 1727 O O . THR A 1 210 ? 14.076 18.591 51.731 1.00 24.62 210 THR A O 1
ATOM 1731 N N . GLY A 1 211 ? 13.661 18.991 49.613 1.00 30.30 211 GLY A N 1
ATOM 1732 C CA . GLY A 1 211 ? 13.098 17.636 49.404 1.00 32.84 211 GLY A CA 1
ATOM 1733 C C . GLY A 1 211 ? 11.639 17.428 49.795 1.00 32.91 211 GLY A C 1
ATOM 1734 O O . GLY A 1 211 ? 11.139 16.291 49.838 1.00 32.09 211 GLY A O 1
ATOM 1735 N N . ALA A 1 212 ? 10.951 18.535 50.059 1.00 32.45 212 ALA A N 1
ATOM 1736 C CA . ALA A 1 212 ? 9.524 18.587 50.346 1.00 29.18 212 ALA A CA 1
ATOM 1737 C C . ALA A 1 212 ? 8.947 19.824 49.667 1.00 31.96 212 ALA A C 1
ATOM 1738 O O . ALA A 1 212 ? 9.685 20.806 49.402 1.00 33.56 212 ALA A O 1
ATOM 1740 N N . LEU A 1 213 ? 7.650 19.786 49.358 1.00 29.40 213 LEU A N 1
ATOM 1741 C CA . LEU A 1 213 ? 6.949 20.951 48.827 1.00 31.21 213 LEU A CA 1
ATOM 1742 C C . LEU A 1 213 ? 5.923 21.323 49.878 1.00 30.63 213 LEU A C 1
ATOM 1743 O O . LEU A 1 213 ? 5.418 20.439 50.581 1.00 29.14 213 LEU A O 1
ATOM 1748 N N . GLU A 1 214 ? 5.624 22.615 49.992 1.00 28.42 214 GLU A N 1
ATOM 1749 C CA . GLU A 1 214 ? 4.600 23.119 50.893 1.00 29.93 214 GLU A CA 1
ATOM 1750 C C . GLU A 1 214 ? 3.923 24.349 50.282 1.00 29.26 214 GLU A C 1
ATOM 1751 O O . GLU A 1 214 ? 4.529 25.045 49.473 1.00 29.35 214 GLU A O 1
ATOM 1757 N N . GLY A 1 215 ? 2.672 24.607 50.653 1.00 30.69 215 GLY A N 1
ATOM 1758 C CA . GLY A 1 215 ? 1.931 25.796 50.175 1.00 31.38 215 GLY A CA 1
ATOM 1759 C C . GLY A 1 215 ? 1.926 25.998 48.648 1.00 33.66 215 GLY A C 1
ATOM 1760 O O . GLY A 1 215 ? 1.612 25.082 47.904 1.00 33.96 215 GLY A O 1
ATOM 1761 N N . PRO A 1 216 ? 2.259 27.219 48.168 1.00 34.63 216 PRO A N 1
ATOM 1762 C CA . PRO A 1 216 ? 2.220 27.502 46.731 1.00 34.67 216 PRO A CA 1
ATOM 1763 C C . PRO A 1 216 ? 3.003 26.490 45.879 1.00 34.91 216 PRO A C 1
ATOM 1764 O O . PRO A 1 216 ? 2.643 26.287 44.724 1.00 35.41 216 PRO A O 1
ATOM 1768 N N . GLU A 1 217 ? 4.075 25.902 46.433 1.00 33.70 217 GLU A N 1
ATOM 1769 C CA . GLU A 1 217 ? 4.906 24.925 45.731 1.00 34.58 217 GLU A CA 1
ATOM 1770 C C . GLU A 1 217 ? 4.086 23.673 45.370 1.00 35.23 217 GLU A C 1
ATOM 1771 O O . GLU A 1 217 ? 4.297 23.077 44.316 1.00 35.09 217 GLU A O 1
ATOM 1777 N N . VAL A 1 218 ? 3.184 23.277 46.275 1.00 34.53 218 VAL A N 1
ATOM 1778 C CA . VAL A 1 218 ? 2.270 22.143 46.088 1.00 35.11 218 VAL A CA 1
ATOM 1779 C C . VAL A 1 218 ? 1.192 22.468 45.050 1.00 33.02 218 VAL A C 1
ATOM 1780 O O . VAL A 1 218 ? 0.900 21.663 44.181 1.00 31.23 218 VAL A O 1
ATOM 1784 N N . ASP A 1 219 ? 0.602 23.648 45.164 1.00 32.35 219 ASP A N 1
ATOM 1785 C CA . ASP A 1 219 ? -0.381 24.117 44.191 1.00 32.89 219 ASP A CA 1
ATOM 1786 C C . ASP A 1 219 ? 0.221 24.188 42.786 1.00 31.82 219 ASP A C 1
ATOM 1787 O O . ASP A 1 219 ? -0.388 23.720 41.838 1.00 31.79 219 ASP A O 1
ATOM 1792 N N . GLY A 1 220 ? 1.391 24.802 42.679 1.00 30.09 220 GLY A N 1
ATOM 1793 C CA . GLY A 1 220 ? 2.123 24.848 41.433 1.00 31.66 220 GLY A CA 1
ATOM 1794 C C . GLY A 1 220 ? 2.422 23.460 40.879 1.00 32.40 220 GLY A C 1
ATOM 1795 O O . GLY A 1 220 ? 2.180 23.197 39.711 1.00 33.94 220 GLY A O 1
ATOM 1796 N N . PHE A 1 221 ? 2.924 22.566 41.726 1.00 31.13 221 PHE A N 1
ATOM 1797 C CA . PHE A 1 221 ? 3.346 21.263 41.280 1.00 33.29 221 PHE A CA 1
ATOM 1798 C C . PHE A 1 221 ? 2.145 20.498 40.729 1.00 34.97 221 PHE A C 1
ATOM 1799 O O . PHE A 1 221 ? 2.239 19.841 39.684 1.00 37.27 221 PHE A O 1
ATOM 1807 N N . VAL A 1 222 ? 1.025 20.593 41.439 1.00 33.28 222 VAL A N 1
ATOM 1808 C CA . VAL A 1 222 ? -0.179 19.881 41.078 1.00 34.01 222 VAL A CA 1
ATOM 1809 C C . VAL A 1 222 ? -0.714 20.419 39.755 1.00 34.66 222 VAL A C 1
ATOM 1810 O O . VAL A 1 222 ? -1.046 19.641 38.879 1.00 36.75 222 VAL A O 1
ATOM 1814 N N . LYS A 1 223 ? -0.817 21.736 39.603 1.00 32.70 223 LYS A N 1
ATOM 1815 C CA . LYS A 1 223 ? -1.300 22.268 38.334 1.00 32.56 223 LYS A CA 1
ATOM 1816 C C . LYS A 1 223 ? -0.429 21.733 37.182 1.00 32.04 223 LYS A C 1
ATOM 1817 O O . LYS A 1 223 ? -0.946 21.249 36.191 1.00 28.78 223 LYS A O 1
ATOM 1823 N N . ASP A 1 224 ? 0.890 21.794 37.346 1.00 32.76 224 ASP A N 1
ATOM 1824 C CA . ASP A 1 224 ? 1.794 21.512 36.219 1.00 34.68 224 ASP A CA 1
ATOM 1825 C C . ASP A 1 224 ? 1.869 20.033 35.872 1.00 35.85 224 ASP A C 1
ATOM 1826 O O . ASP A 1 224 ? 1.828 19.673 34.689 1.00 37.75 224 ASP A O 1
ATOM 1847 N N . GLU A 1 227 ? -1.766 18.956 34.507 1.00 48.97 227 GLU A N 1
ATOM 1848 C CA . GLU A 1 227 ? -2.163 19.538 33.220 1.00 52.20 227 GLU A CA 1
ATOM 1849 C C . GLU A 1 227 ? -1.403 18.924 32.031 1.00 53.77 227 GLU A C 1
ATOM 1850 O O . GLU A 1 227 ? -1.788 19.148 30.877 1.00 53.73 227 GLU A O 1
ATOM 1856 N N . LEU A 1 228 ? -0.339 18.158 32.306 1.00 55.06 228 LEU A N 1
ATOM 1857 C CA . LEU A 1 228 ? 0.279 17.346 31.249 1.00 56.07 228 LEU A CA 1
ATOM 1858 C C . LEU A 1 228 ? -0.151 15.872 31.294 1.00 57.22 228 LEU A C 1
ATOM 1859 O O . LEU A 1 228 ? -0.159 15.211 30.256 1.00 58.04 228 LEU A O 1
ATOM 1864 N N . VAL A 1 229 ? -0.510 15.369 32.481 1.00 57.63 229 VAL A N 1
ATOM 1865 C CA . VAL A 1 229 ? -1.075 14.014 32.637 1.00 57.28 229 VAL A CA 1
ATOM 1866 C C . VAL A 1 229 ? -2.472 13.930 32.015 1.00 58.08 229 VAL A C 1
ATOM 1867 O O . VAL A 1 229 ? -2.862 12.917 31.417 1.00 58.16 229 VAL A O 1
ATOM 1871 N N . ARG A 1 230 ? -3.215 15.017 32.170 1.00 58.54 230 ARG A N 1
ATOM 1872 C CA . ARG A 1 230 ? -4.593 15.090 31.758 1.00 58.85 230 ARG A CA 1
ATOM 1873 C C . ARG A 1 230 ? -4.827 16.523 31.277 1.00 59.34 230 ARG A C 1
ATOM 1874 O O . ARG A 1 230 ? -5.409 17.331 32.002 1.00 59.27 230 ARG A O 1
ATOM 1882 N N . PRO A 1 231 ? -4.340 16.856 30.058 1.00 60.14 231 PRO A N 1
ATOM 1883 C CA . PRO A 1 231 ? -4.459 18.228 29.540 1.00 60.10 231 PRO A CA 1
ATOM 1884 C C . PRO A 1 231 ? -5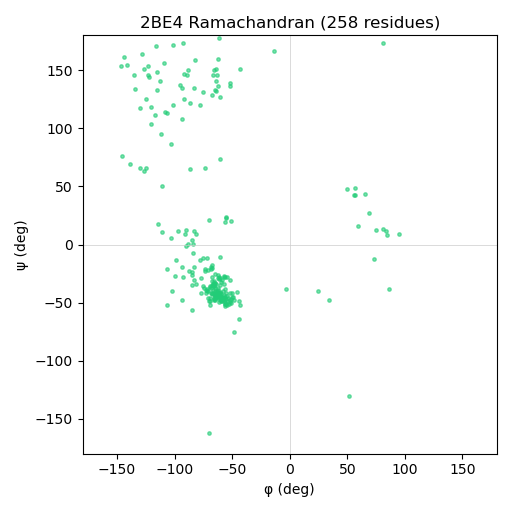.897 18.738 29.604 1.00 59.57 231 PRO A C 1
ATOM 1885 O O . PRO A 1 231 ? -6.834 17.973 29.335 1.00 59.06 231 PRO A O 1
ATOM 1889 N N . SER A 1 232 ? -6.053 20.008 29.990 1.00 58.88 232 SER A N 1
ATOM 1890 C CA . SER A 1 232 ? -7.365 20.626 30.207 1.00 58.35 232 SER A CA 1
ATOM 1891 C C . SER A 1 232 ? -8.139 19.989 31.387 1.00 57.76 232 SER A C 1
ATOM 1892 O O . SER A 1 232 ? -9.349 19.716 31.288 1.00 57.61 232 SER A O 1
ATOM 1895 N N . ILE A 1 233 ? -7.426 19.752 32.495 1.00 56.77 233 ILE A N 1
ATOM 1896 C CA . ILE A 1 233 ? -8.038 19.280 33.745 1.00 55.66 233 ILE A CA 1
ATOM 1897 C C . ILE A 1 233 ? -8.714 20.463 34.454 1.00 55.95 233 ILE A C 1
ATOM 1898 O O . ILE A 1 233 ? -7.959 21.526 34.691 1.00 55.74 233 ILE A O 1
ATOM 1903 N N . SER A 1 234 ? -10.163 20.258 34.633 1.00 55.63 234 SER A N 1
ATOM 1904 C CA . SER A 1 234 ? -10.889 21.333 35.401 1.00 55.65 234 SER A CA 1
ATOM 1905 C C . SER A 1 234 ? -10.154 21.829 36.668 1.00 55.57 234 SER A C 1
ATOM 1906 O O . SER A 1 234 ? -9.395 21.074 37.308 1.00 54.32 234 SER A O 1
ATOM 1909 N N . GLY A 1 235 ? -10.400 23.099 37.016 1.00 55.37 235 GLY A N 1
ATOM 1910 C CA . GLY A 1 235 ? -9.811 23.724 38.205 1.00 54.93 235 GLY A CA 1
ATOM 1911 C C . GLY A 1 235 ? -10.290 23.106 39.511 1.00 54.65 235 GLY A C 1
ATOM 1912 O O . GLY A 1 235 ? -9.530 23.057 40.481 1.00 54.34 235 GLY A O 1
ATOM 1913 N N . GLY A 1 236 ? -11.548 22.647 39.535 1.00 53.54 236 GLY A N 1
ATOM 1914 C CA . GLY A 1 236 ? -12.097 21.879 40.667 1.00 52.72 236 GLY A CA 1
ATOM 1915 C C . GLY A 1 236 ? -11.300 20.612 40.978 1.00 51.90 236 GLY A C 1
ATOM 1916 O O . GLY A 1 236 ? -11.013 20.311 42.148 1.00 50.71 236 GLY A O 1
ATOM 1917 N N . ASP A 1 237 ? -10.932 19.885 39.918 1.00 51.68 237 ASP A N 1
ATOM 1918 C CA . ASP A 1 237 ? -10.218 18.599 40.015 1.00 51.13 237 ASP A CA 1
ATOM 1919 C C . ASP A 1 237 ? -8.771 18.741 40.465 1.00 50.22 237 ASP A C 1
ATOM 1920 O O . ASP A 1 237 ? -8.170 17.791 40.946 1.00 51.09 237 ASP A O 1
ATOM 1925 N N . LEU A 1 238 ? -8.213 19.927 40.272 1.00 48.68 238 LEU A N 1
ATOM 1926 C CA . LEU A 1 238 ? -6.910 20.261 40.795 1.00 47.72 238 LEU A CA 1
ATOM 1927 C C . LEU A 1 238 ? -7.020 20.455 42.312 1.00 46.11 238 LEU A C 1
ATOM 1928 O O . LEU A 1 238 ? -6.154 20.010 43.060 1.00 44.93 238 LEU A O 1
ATOM 1933 N N . ASP A 1 239 ? -8.087 21.118 42.755 1.00 44.65 239 ASP A N 1
ATOM 1934 C CA . ASP A 1 239 ? -8.372 21.238 44.185 1.00 44.68 239 ASP A CA 1
ATOM 1935 C C . ASP A 1 239 ? -8.607 19.865 44.826 1.00 43.22 239 ASP A C 1
ATOM 1936 O O . ASP A 1 239 ? -8.071 19.591 45.902 1.00 41.46 239 ASP A O 1
ATOM 1941 N N . LYS A 1 240 ? -9.387 19.010 44.154 1.00 42.58 240 LYS A N 1
ATOM 1942 C CA . LYS A 1 240 ? -9.621 17.645 44.617 1.00 42.22 240 LYS A CA 1
ATOM 1943 C C . LYS A 1 240 ? -8.316 16.877 44.852 1.00 41.11 240 LYS A C 1
ATOM 1944 O O . LYS A 1 240 ? -8.097 16.326 45.926 1.00 40.68 240 LYS A O 1
ATOM 1950 N N . PHE A 1 241 ? -7.444 16.866 43.856 1.00 40.74 241 PHE A N 1
ATOM 1951 C CA . PHE A 1 241 ? -6.224 16.091 43.941 1.00 39.90 241 PHE A CA 1
ATOM 1952 C C . PHE A 1 241 ? -5.283 16.699 44.980 1.00 39.61 241 PHE A C 1
ATOM 1953 O O . PHE A 1 241 ? -4.563 15.982 45.699 1.00 38.98 241 PHE A O 1
ATOM 1961 N N . ARG A 1 242 ? -5.296 18.024 45.060 1.00 38.22 242 ARG A N 1
ATOM 1962 C CA . ARG A 1 242 ? -4.501 18.707 46.059 1.00 39.56 242 ARG A CA 1
ATOM 1963 C C . ARG A 1 242 ? -4.960 18.279 47.468 1.00 38.14 242 ARG A C 1
ATOM 1964 O O . ARG A 1 242 ? -4.123 17.995 48.323 1.00 36.08 242 ARG A O 1
ATOM 1972 N N . GLU A 1 243 ? -6.277 18.218 47.685 1.00 37.69 243 GLU A N 1
ATOM 1973 C CA . GLU A 1 243 ? -6.842 17.769 48.966 1.00 39.46 243 GLU A CA 1
ATOM 1974 C C . GLU A 1 243 ? -6.608 16.254 49.221 1.00 39.32 243 GLU A C 1
ATOM 1975 O O . GLU A 1 243 ? -6.367 15.844 50.358 1.00 41.05 243 GLU A O 1
ATOM 1981 N N . CYS A 1 244 ? -6.679 15.435 48.169 1.00 37.93 244 CYS A N 1
ATOM 1982 C CA . CYS A 1 244 ? -6.268 14.027 48.246 1.00 35.14 244 CYS A CA 1
ATOM 1983 C C . CYS A 1 244 ? -4.823 13.907 48.778 1.00 32.08 244 CYS A C 1
ATOM 1984 O O . CYS A 1 244 ? -4.534 13.081 49.631 1.00 29.58 244 CYS A O 1
ATOM 1987 N N . LEU A 1 245 ? -3.921 14.738 48.288 1.00 31.20 245 LEU A N 1
ATOM 1988 C CA . LEU A 1 245 ? -2.541 14.669 48.768 1.00 35.90 245 LEU A CA 1
ATOM 1989 C C . LEU A 1 245 ? -2.473 15.017 50.244 1.00 36.27 245 LEU A C 1
ATOM 1990 O O . LEU A 1 245 ? -1.795 14.333 51.001 1.00 37.90 245 LEU A O 1
ATOM 1995 N N . LEU A 1 246 ? -3.176 16.073 50.639 1.00 36.20 246 LEU A N 1
ATOM 1996 C CA . LEU A 1 246 ? -3.165 16.525 52.021 1.00 37.91 246 LEU A CA 1
ATOM 1997 C C . LEU A 1 246 ? -3.797 15.516 52.936 1.00 36.64 246 LEU A C 1
ATOM 1998 O O . LEU A 1 246 ? -3.370 15.363 54.075 1.00 38.91 246 LEU A O 1
ATOM 2003 N N . THR A 1 247 ? -4.833 14.850 52.442 1.00 35.11 247 THR A N 1
ATOM 2004 C CA . THR A 1 247 ? -5.547 13.812 53.192 1.00 34.03 247 THR A CA 1
ATOM 2005 C C . THR A 1 247 ? -4.661 12.571 53.420 1.00 32.59 247 THR A C 1
ATOM 2006 O O . THR A 1 247 ? -4.735 11.939 54.450 1.00 29.53 247 THR A O 1
ATOM 2010 N N . HIS A 1 248 ? -3.810 12.255 52.446 1.00 33.63 248 HIS A N 1
ATOM 2011 C CA . HIS A 1 248 ? -3.029 11.034 52.472 1.00 36.46 248 HIS A CA 1
ATOM 2012 C C . HIS A 1 248 ? -1.561 11.242 52.890 1.00 41.00 248 HIS A C 1
ATOM 2013 O O . HIS A 1 248 ? -1.046 10.443 53.670 1.00 43.14 248 HIS A O 1
ATOM 2020 N N . CYS A 1 249 ? -0.917 12.318 52.422 1.00 44.69 249 CYS A N 1
ATOM 2021 C CA . CYS A 1 249 ? 0.540 12.519 52.598 1.00 48.58 249 CYS A CA 1
ATOM 2022 C C . CYS A 1 249 ? 0.965 13.698 53.477 1.00 51.48 249 CYS A C 1
ATOM 2023 O O . CYS A 1 249 ? 2.113 14.146 53.375 1.00 53.87 249 CYS A O 1
ATOM 2026 N N . ASP A 1 250 ? 0.064 14.234 54.290 1.00 52.03 250 ASP A N 1
ATOM 2027 C CA . ASP A 1 250 ? 0.432 15.348 55.163 1.00 53.95 250 ASP A CA 1
ATOM 2028 C C . ASP A 1 250 ? 0.375 14.865 56.612 1.00 55.36 250 ASP A C 1
ATOM 2029 O O . ASP A 1 250 ? -0.671 14.906 57.272 1.00 53.46 250 ASP A O 1
ATOM 2042 N N . ASN A 1 252 ? 2.403 15.339 59.925 1.00 61.22 252 ASN A N 1
ATOM 2043 C CA . ASN A 1 252 ? 2.136 16.403 60.892 1.00 61.07 252 ASN A CA 1
ATOM 2044 C C . ASN A 1 252 ? 1.217 17.436 60.220 1.00 60.28 252 ASN A C 1
ATOM 2045 O O . ASN A 1 252 ? 1.048 17.418 59.002 1.00 60.72 252 ASN A O 1
ATOM 2050 N N . LYS A 1 253 ? 0.627 18.336 60.997 1.00 59.07 253 LYS A N 1
ATOM 2051 C CA . LYS A 1 253 ? -0.245 19.377 60.438 1.00 57.58 253 LYS A CA 1
ATOM 2052 C C . LYS A 1 253 ? 0.501 20.444 59.632 1.00 56.01 253 LYS A C 1
ATOM 2053 O O . LYS A 1 253 ? -0.035 21.538 59.445 1.00 56.61 253 LYS A O 1
ATOM 2059 N N . ASP A 1 254 ? 1.713 20.142 59.151 1.00 53.52 254 ASP A N 1
ATOM 2060 C CA . ASP A 1 254 ? 2.611 21.191 58.640 1.00 50.18 254 ASP A CA 1
ATOM 2061 C C . ASP A 1 254 ? 2.394 21.638 57.187 1.00 46.63 254 ASP A C 1
ATOM 2062 O O . ASP A 1 254 ? 2.832 22.726 56.796 1.00 46.73 254 ASP A O 1
ATOM 2067 N N . GLY A 1 255 ? 1.719 20.801 56.403 1.00 42.63 255 GLY A N 1
ATOM 2068 C CA . GLY A 1 255 ? 1.458 21.074 54.984 1.00 38.49 255 GLY A CA 1
ATOM 2069 C C . GLY A 1 255 ? 2.632 20.747 54.061 1.00 35.42 255 GLY A C 1
ATOM 2070 O O . GLY A 1 255 ? 2.648 21.164 52.901 1.00 32.69 255 GLY A O 1
ATOM 2071 N N . LYS A 1 256 ? 3.616 20.009 54.578 1.00 34.81 256 LYS A N 1
ATOM 2072 C CA . LYS A 1 256 ? 4.775 19.603 53.790 1.00 34.68 256 LYS A CA 1
ATOM 2073 C C . LYS A 1 256 ? 4.504 18.241 53.197 1.00 36.49 256 LYS A C 1
ATOM 2074 O O . LYS A 1 256 ? 4.041 17.323 53.903 1.00 38.37 256 LYS A O 1
ATOM 2080 N N . ILE A 1 257 ? 4.825 18.117 51.922 1.00 33.08 257 ILE A N 1
ATOM 2081 C CA . ILE A 1 257 ? 4.722 16.854 51.198 1.00 37.19 257 ILE A CA 1
ATOM 2082 C C . ILE A 1 257 ? 6.113 16.464 50.755 1.00 34.43 257 ILE A C 1
ATOM 2083 O O . ILE A 1 257 ? 6.669 17.096 49.886 1.00 35.67 257 ILE A O 1
ATOM 2088 N N . GLN A 1 258 ? 6.645 15.411 51.338 1.00 32.16 258 GLN A N 1
ATOM 2089 C CA . GLN A 1 258 ? 7.919 14.865 50.972 1.00 33.70 258 GLN A CA 1
ATOM 2090 C C . GLN A 1 258 ? 7.877 14.354 49.505 1.00 33.11 258 GLN A C 1
ATOM 2091 O O . GLN A 1 258 ? 6.830 13.891 49.035 1.00 33.80 258 GLN A O 1
ATOM 2097 N N . LYS A 1 259 ? 9.000 14.476 48.806 1.00 32.65 259 LYS A N 1
ATOM 2098 C CA . LYS A 1 259 ? 9.195 13.884 47.470 1.00 34.02 259 LYS A CA 1
ATOM 2099 C C . LYS A 1 259 ? 8.794 12.393 47.385 1.00 33.80 259 LYS A C 1
ATOM 2100 O O . LYS A 1 259 ? 8.062 11.976 46.458 1.00 31.91 259 LYS A O 1
ATOM 2106 N N . SER A 1 260 ? 9.208 11.615 48.386 1.00 34.08 260 SER A N 1
ATOM 2107 C CA . SER A 1 260 ? 8.889 10.186 48.411 1.00 35.35 260 SER A CA 1
ATOM 2108 C C . SER A 1 260 ? 7.377 9.921 48.466 1.00 35.39 260 SER A C 1
ATOM 2109 O O . SER A 1 260 ? 6.871 9.077 47.721 1.00 35.98 260 SER A O 1
ATOM 2112 N N . GLU A 1 261 ? 6.658 10.656 49.320 1.00 35.57 261 GLU A N 1
ATOM 2113 C CA . GLU A 1 261 ? 5.206 10.515 49.444 1.00 35.63 261 GLU A CA 1
ATOM 2114 C C . GLU A 1 261 ? 4.485 10.960 48.157 1.00 33.32 261 GLU A C 1
ATOM 2115 O O . GLU A 1 261 ? 3.515 10.337 47.732 1.00 31.81 261 GLU A O 1
ATOM 2121 N N . LEU A 1 262 ? 4.931 12.072 47.570 1.00 32.76 262 LEU A N 1
ATOM 2122 C CA . LEU A 1 262 ? 4.371 12.565 46.327 1.00 34.11 262 LEU A CA 1
ATOM 2123 C C . LEU A 1 262 ? 4.536 11.523 45.184 1.00 33.10 262 LEU A C 1
ATOM 2124 O O . LEU A 1 262 ? 3.592 11.263 44.415 1.00 32.48 262 LEU A O 1
ATOM 2129 N N . ALA A 1 263 ? 5.720 10.906 45.105 1.00 28.68 263 ALA A N 1
ATOM 2130 C CA . ALA A 1 263 ? 5.971 9.844 44.118 1.00 31.87 263 ALA A CA 1
ATOM 2131 C C . ALA A 1 263 ? 4.969 8.702 44.223 1.00 30.06 263 ALA A C 1
ATOM 2132 O O . ALA A 1 263 ? 4.323 8.363 43.229 1.00 27.54 263 ALA A O 1
ATOM 2134 N N . LEU A 1 264 ? 4.807 8.140 45.426 1.00 29.99 264 LEU A N 1
ATOM 2135 C CA . LEU A 1 264 ? 3.795 7.124 45.664 1.00 29.88 264 LEU A CA 1
ATOM 2136 C C . LEU A 1 264 ? 2.378 7.477 45.181 1.00 31.57 264 LEU A C 1
ATOM 2137 O O . LEU A 1 264 ? 1.712 6.648 44.599 1.00 30.21 264 LEU A O 1
ATOM 2142 N N . CYS A 1 265 ? 1.917 8.696 45.449 1.00 32.83 265 CYS A N 1
ATOM 2143 C CA . CYS A 1 265 ? 0.586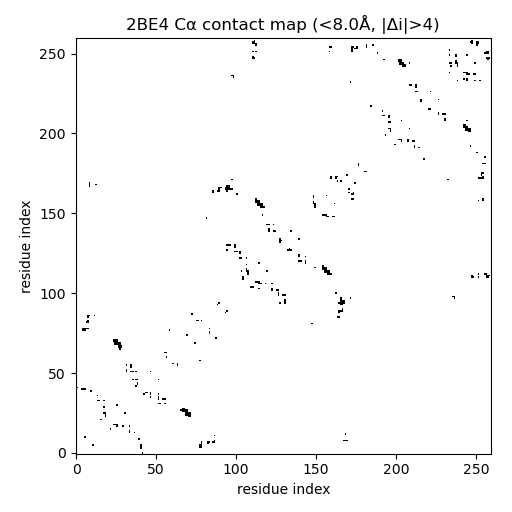 9.153 45.017 1.00 33.06 265 CYS A CA 1
ATOM 2144 C C . CYS A 1 265 ? 0.479 9.170 43.486 1.00 33.97 265 CYS A C 1
ATOM 2145 O O . CYS A 1 265 ? -0.574 8.905 42.917 1.00 36.41 265 CYS A O 1
ATOM 2150 N N . LEU A 1 266 ? 1.603 9.374 42.823 1.00 33.53 266 LEU A N 1
ATOM 2151 C CA . LEU A 1 266 ? 1.639 9.428 41.388 1.00 32.34 266 LEU A CA 1
ATOM 2152 C C . LEU A 1 266 ? 1.902 8.053 40.731 1.00 31.30 266 LEU A C 1
ATOM 2153 O O . LEU A 1 266 ? 2.089 7.977 39.531 1.00 30.87 266 LEU A O 1
ATOM 2158 N N . GLY A 1 267 ? 1.880 6.985 41.524 1.00 28.24 267 GLY A N 1
ATOM 2159 C CA . GLY A 1 267 ? 2.217 5.648 41.043 1.00 28.07 267 GLY A CA 1
ATOM 2160 C C . GLY A 1 267 ? 3.685 5.490 40.692 1.00 29.18 267 GLY A C 1
ATOM 2161 O O . GLY A 1 267 ? 4.044 4.667 39.876 1.00 30.03 267 GLY A O 1
ATOM 2162 N N . LEU A 1 268 ? 4.534 6.277 41.329 1.00 31.45 268 LEU A N 1
ATOM 2163 C CA . LEU A 1 268 ? 5.967 6.242 41.065 1.00 33.10 268 LEU A CA 1
ATOM 2164 C C . LEU A 1 268 ? 6.696 5.785 42.311 1.00 36.41 268 LEU A C 1
ATOM 2165 O O . LEU A 1 268 ? 6.099 5.657 43.386 1.00 35.85 268 LEU A O 1
ATOM 2170 N N . LYS A 1 269 ? 7.991 5.524 42.160 1.00 40.01 269 LYS A N 1
ATOM 2171 C CA . LYS A 1 269 ? 8.852 5.152 43.278 1.00 41.71 269 LYS A CA 1
ATOM 2172 C C . LYS A 1 269 ? 10.050 6.102 43.338 1.00 45.85 269 LYS A C 1
ATOM 2173 O O . LYS A 1 269 ? 10.751 6.329 42.337 1.00 46.92 269 LYS A O 1
ATOM 2179 N N . HIS A 1 270 ? 10.252 6.717 44.490 1.00 48.63 270 HIS A N 1
ATOM 2180 C CA . HIS A 1 270 ? 11.420 7.557 44.659 1.00 51.87 270 HIS A CA 1
ATOM 2181 C C . HIS A 1 270 ? 12.482 6.775 45.454 1.00 54.58 270 HIS A C 1
ATOM 2182 O O . HIS A 1 270 ? 12.214 6.297 46.563 1.00 56.05 270 HIS A O 1
ATOM 2189 N N . LYS A 1 271 ? 13.651 6.580 44.843 1.00 56.30 271 LYS A N 1
ATOM 2190 C CA . LYS A 1 271 ? 14.807 6.018 45.540 1.00 59.09 271 LYS A CA 1
ATOM 2191 C C . LYS A 1 271 ? 15.827 7.137 45.796 1.00 61.23 271 LYS A C 1
ATOM 2192 O O . LYS A 1 271 ? 16.409 7.687 44.846 1.00 61.80 271 LYS A O 1
ATOM 2198 N N . PRO A 1 272 ? 16.033 7.490 47.083 1.00 63.09 272 PRO A N 1
ATOM 2199 C CA . PRO A 1 272 ? 16.937 8.597 47.444 1.00 64.30 272 PRO A CA 1
ATOM 2200 C C . PRO A 1 272 ? 18.416 8.208 47.279 1.00 65.12 272 PRO A C 1
ATOM 2201 O O . PRO A 1 272 ? 18.778 7.025 47.151 1.00 65.23 272 PRO A O 1
#

B-factor: mean 41.92, std 10.58, range [14.04, 82.21]

Foldseek 3Di:
DDDDFDFLLLLVLLVCVQCVVPPQKHWLVCQLVSLVSVCVVVVPDDADSVNSLVVSPVLPPVVNPDTGIDGNLRVCVSDDPLRSVLNVLCVVQAQADVQQCCLCCVQVVVLQQKGFLVCQLVSVVSSCVVVVHDDDPVVSVVVSPSPPACPVVPRIGGNCRVQSSHNYSDGQQVVADDDCRQVVLVVLLVVLLPVLPVVPPQKHFDPSLLSSLVSCPRPNPDDPVVSVVNSVSCCSRAHVVRRIGGSSSVQRSNSHGDDD

Organism: Danio rerio (NCBI:txid7955)